Protein AF-A0A2V5QTJ3-F1 (afdb_monomer_lite)

Structure (mmCIF, N/CA/C/O backbone):
data_AF-A0A2V5QTJ3-F1
#
_entry.id   AF-A0A2V5QTJ3-F1
#
loop_
_atom_site.group_PDB
_atom_site.id
_atom_site.type_symbol
_atom_site.label_atom_id
_atom_site.label_alt_id
_atom_site.label_comp_id
_atom_site.label_asym_id
_atom_site.label_entity_id
_atom_site.label_seq_id
_atom_site.pdbx_PDB_ins_code
_atom_site.Cartn_x
_atom_site.Cartn_y
_atom_site.Cartn_z
_atom_site.occupancy
_atom_site.B_iso_or_equiv
_atom_site.auth_seq_id
_atom_site.auth_comp_id
_atom_site.auth_asym_id
_atom_site.auth_atom_id
_atom_site.pdbx_PDB_model_num
ATOM 1 N N . MET A 1 1 ? 23.777 20.419 -2.053 1.00 30.31 1 MET A N 1
ATOM 2 C CA . MET A 1 1 ? 23.609 19.393 -1.004 1.00 30.31 1 MET A CA 1
ATOM 3 C C . MET A 1 1 ? 22.863 20.016 0.156 1.00 30.31 1 MET A C 1
ATOM 5 O O . MET A 1 1 ? 23.423 20.874 0.823 1.00 30.31 1 MET A O 1
ATOM 9 N N . VAL A 1 2 ? 21.615 19.614 0.374 1.00 24.31 2 VAL A N 1
ATOM 10 C CA . VAL A 1 2 ? 20.942 19.786 1.663 1.00 24.31 2 VAL A CA 1
ATOM 11 C C . VAL A 1 2 ? 20.822 18.376 2.217 1.00 24.31 2 VAL A C 1
ATOM 13 O O . VAL A 1 2 ? 20.117 17.547 1.653 1.00 24.31 2 VAL A O 1
ATOM 16 N N . GLN A 1 3 ? 21.610 18.070 3.246 1.00 25.02 3 GLN A N 1
ATOM 17 C CA . GLN A 1 3 ? 21.378 16.879 4.054 1.00 25.02 3 GLN A CA 1
ATOM 18 C C . GLN A 1 3 ? 19.999 17.031 4.693 1.00 25.02 3 GLN A C 1
ATOM 20 O O . GLN A 1 3 ? 19.715 18.075 5.282 1.00 25.02 3 GLN A O 1
ATOM 25 N N . SER A 1 4 ? 19.168 15.995 4.574 1.00 34.44 4 SER A N 1
ATOM 26 C CA . SER A 1 4 ? 17.961 15.811 5.380 1.00 34.44 4 SER A CA 1
ATOM 27 C C . SER A 1 4 ? 18.375 15.722 6.851 1.00 34.44 4 SER A C 1
ATOM 29 O O . SER A 1 4 ? 18.632 14.657 7.408 1.00 34.44 4 SER A O 1
ATOM 31 N N . ALA A 1 5 ? 18.563 16.884 7.464 1.00 36.06 5 ALA A N 1
ATOM 32 C CA . ALA A 1 5 ? 18.661 17.023 8.896 1.00 36.06 5 ALA A CA 1
ATOM 33 C C . ALA A 1 5 ? 17.223 17.108 9.395 1.00 36.06 5 ALA A C 1
ATOM 35 O O . ALA A 1 5 ? 16.499 18.012 8.982 1.00 36.06 5 ALA A O 1
ATOM 36 N N . ASN A 1 6 ? 16.832 16.159 10.252 1.00 42.59 6 ASN A N 1
ATOM 37 C CA . ASN A 1 6 ? 15.586 16.162 11.020 1.00 42.59 6 ASN A CA 1
ATOM 38 C C . ASN A 1 6 ? 15.056 17.585 11.213 1.00 42.59 6 ASN A C 1
ATOM 40 O O . ASN A 1 6 ? 15.678 18.384 11.921 1.00 42.59 6 ASN A O 1
ATOM 44 N N . SER A 1 7 ? 13.944 17.908 10.560 1.00 43.22 7 SER A N 1
ATOM 45 C CA . SER A 1 7 ? 13.359 19.240 10.602 1.00 43.22 7 SER A CA 1
ATOM 46 C C . SER A 1 7 ? 12.804 19.518 11.993 1.00 43.22 7 SER A C 1
ATOM 48 O O . SER A 1 7 ? 11.683 19.153 12.328 1.00 43.22 7 SER A O 1
ATOM 50 N N . LYS A 1 8 ? 13.642 20.131 12.830 1.00 45.31 8 LYS A N 1
ATOM 51 C CA . LYS A 1 8 ? 13.287 20.609 14.166 1.00 45.31 8 LYS A CA 1
ATOM 52 C C . LYS A 1 8 ? 12.597 21.957 14.014 1.00 45.31 8 LYS A C 1
ATOM 54 O O . LYS A 1 8 ? 13.215 22.904 13.531 1.00 45.31 8 LYS A O 1
ATOM 59 N N . VAL A 1 9 ? 11.348 22.057 14.454 1.00 45.09 9 VAL A N 1
ATOM 60 C CA . VAL A 1 9 ? 10.667 23.347 14.598 1.00 45.09 9 VAL A CA 1
ATOM 61 C C . VAL A 1 9 ? 10.745 23.748 16.068 1.00 45.09 9 VAL A C 1
ATOM 63 O O . VAL A 1 9 ? 10.343 22.988 16.946 1.00 45.09 9 VAL A O 1
ATOM 66 N N . VAL A 1 10 ? 11.300 24.928 16.347 1.00 48.28 10 VAL A N 1
ATOM 67 C CA . VAL A 1 10 ? 11.354 25.501 17.701 1.00 48.28 10 VAL A CA 1
ATOM 68 C C . VAL A 1 10 ? 10.225 26.520 17.828 1.00 48.28 10 VAL A C 1
ATOM 70 O O . VAL A 1 10 ? 10.206 27.509 17.095 1.00 48.28 10 VAL A O 1
ATOM 73 N N . LEU A 1 11 ? 9.285 26.287 18.743 1.00 46.19 11 LEU A N 1
ATOM 74 C CA . LEU A 1 11 ? 8.187 27.215 19.023 1.00 46.19 11 LEU A CA 1
ATOM 75 C C . LEU A 1 11 ? 8.640 28.378 19.932 1.00 46.19 11 LEU A C 1
ATOM 77 O O . LEU A 1 11 ? 9.614 28.232 20.685 1.00 46.19 11 LEU A O 1
ATOM 81 N N . PRO A 1 12 ? 7.917 29.519 19.939 1.00 35.97 12 PRO A N 1
ATOM 82 C CA . PRO A 1 12 ? 8.102 30.558 20.950 1.00 35.97 12 PRO A CA 1
ATOM 83 C C . PRO A 1 12 ? 7.956 29.956 22.357 1.00 35.97 12 PRO A C 1
ATOM 85 O O . PRO A 1 12 ? 6.921 29.382 22.683 1.00 35.97 12 PRO A O 1
ATOM 88 N N . GLY A 1 13 ? 9.012 30.045 23.171 1.00 63.16 13 GLY A N 1
ATOM 89 C CA . GLY A 1 13 ? 9.096 29.391 24.486 1.00 63.16 13 GLY A CA 1
ATOM 90 C C . GLY A 1 13 ? 10.111 28.245 24.577 1.00 63.16 13 GLY A C 1
ATOM 91 O O . GLY A 1 13 ? 10.300 27.700 25.657 1.00 63.16 13 GLY A O 1
ATOM 92 N N . GLY A 1 14 ? 10.798 27.898 23.482 1.00 58.22 14 GLY A N 1
ATOM 93 C CA . GLY A 1 14 ? 11.897 26.920 23.494 1.00 58.22 14 GLY A CA 1
ATOM 94 C C . GLY A 1 14 ? 11.456 25.457 23.383 1.00 58.22 14 GLY A C 1
ATOM 95 O O . GLY A 1 14 ? 12.296 24.561 23.441 1.00 58.22 14 GLY A O 1
ATOM 96 N N . ASN A 1 15 ? 10.160 25.209 23.180 1.00 46.62 15 ASN A N 1
ATOM 97 C CA . ASN A 1 15 ? 9.632 23.867 22.958 1.00 46.62 15 ASN A CA 1
ATOM 98 C C . ASN A 1 15 ? 10.028 23.364 21.564 1.00 46.62 15 ASN A C 1
ATOM 100 O O . ASN A 1 15 ? 9.801 24.037 20.555 1.00 46.62 15 ASN A O 1
ATOM 104 N N . LEU A 1 16 ? 10.619 22.171 21.525 1.00 43.69 16 LEU A N 1
ATOM 105 C CA . LEU A 1 16 ? 10.996 21.470 20.303 1.00 43.69 16 LEU A CA 1
ATOM 106 C C . LEU A 1 16 ? 9.823 20.611 19.838 1.00 43.69 16 LEU A C 1
ATOM 108 O O . LEU A 1 16 ? 9.431 19.677 20.534 1.00 43.69 16 LEU A O 1
ATOM 112 N N . VAL A 1 17 ? 9.295 20.908 18.654 1.00 45.62 17 VAL A N 1
ATOM 113 C CA . VAL A 1 17 ? 8.352 20.028 17.966 1.00 45.62 17 VAL A CA 1
ATOM 114 C C . VAL A 1 17 ? 9.147 19.158 17.003 1.00 45.62 17 VAL A C 1
ATOM 116 O O . VAL A 1 17 ? 9.861 19.652 16.125 1.00 45.62 17 VAL A O 1
ATOM 119 N N . TYR A 1 18 ? 9.027 17.850 17.201 1.00 44.16 18 TYR A N 1
ATOM 120 C CA . TYR A 1 18 ? 9.527 16.840 16.283 1.00 44.16 18 TYR A CA 1
ATOM 121 C C . TYR A 1 18 ? 8.376 16.428 15.371 1.00 44.16 18 TYR A C 1
ATOM 123 O O . TYR A 1 18 ? 7.325 16.008 15.844 1.00 44.16 18 TYR A O 1
ATOM 131 N N . GLY A 1 19 ? 8.576 16.556 14.067 1.00 44.28 19 GLY A N 1
ATOM 132 C CA . GLY A 1 19 ? 7.635 16.097 13.057 1.00 44.28 19 GLY A CA 1
ATOM 133 C C . GLY A 1 19 ? 8.362 15.884 11.737 1.00 44.28 19 GLY A C 1
ATOM 134 O O . GLY A 1 19 ? 9.419 16.472 11.492 1.00 44.28 19 GLY A O 1
ATOM 135 N N . SER A 1 20 ? 7.813 15.034 10.877 1.00 43.28 20 SER A N 1
ATOM 136 C CA . SER A 1 20 ? 8.196 15.031 9.470 1.00 43.28 20 SER A CA 1
ATOM 137 C C . SER A 1 20 ? 7.713 16.341 8.851 1.00 43.28 20 SER A C 1
ATOM 139 O O . SER A 1 20 ? 6.520 16.640 8.917 1.00 43.28 20 SER A O 1
ATOM 141 N N . LEU A 1 21 ? 8.610 17.119 8.235 1.00 36.00 21 LEU A N 1
ATOM 142 C CA . LEU A 1 21 ? 8.183 18.077 7.217 1.00 36.00 21 LEU A CA 1
ATOM 143 C C . LEU A 1 21 ? 7.508 17.251 6.122 1.00 36.00 21 LEU A C 1
ATOM 145 O O . LEU A 1 21 ? 8.189 16.609 5.326 1.00 36.00 21 LEU A O 1
ATOM 149 N N . ALA A 1 22 ? 6.176 17.227 6.110 1.00 42.44 22 ALA A N 1
ATOM 150 C CA . ALA A 1 22 ? 5.458 16.843 4.913 1.00 42.44 22 ALA A CA 1
ATOM 151 C C . ALA A 1 22 ? 5.841 17.889 3.867 1.00 42.44 22 ALA A C 1
ATOM 153 O O . ALA A 1 22 ? 5.525 19.075 4.005 1.00 42.44 22 ALA A O 1
ATOM 154 N N . GLN A 1 23 ? 6.617 17.479 2.869 1.00 42.31 23 GLN A N 1
ATOM 155 C CA . GLN A 1 23 ? 6.786 18.292 1.681 1.00 42.31 23 GLN A CA 1
ATOM 156 C C . GLN A 1 23 ? 5.368 18.472 1.134 1.00 42.31 23 GLN A C 1
ATOM 158 O O . GLN A 1 23 ? 4.698 17.485 0.855 1.00 42.31 23 GLN A O 1
ATOM 163 N N . ASN A 1 24 ? 4.867 19.708 1.113 1.00 47.06 24 ASN A N 1
ATOM 164 C CA . ASN A 1 24 ? 3.617 20.029 0.437 1.00 47.06 24 ASN A CA 1
ATOM 165 C C . ASN A 1 24 ? 4.002 20.416 -0.994 1.00 47.06 24 ASN A C 1
ATOM 167 O O . ASN A 1 24 ? 4.398 21.572 -1.213 1.00 47.06 24 ASN A O 1
ATOM 171 N N . PRO A 1 25 ? 4.045 19.457 -1.936 1.00 54.06 25 PRO A N 1
ATOM 172 C CA . PRO A 1 25 ? 4.482 19.746 -3.286 1.00 54.06 25 PRO A CA 1
ATOM 173 C C . PRO A 1 25 ? 3.548 20.780 -3.926 1.00 54.06 25 PRO A C 1
ATOM 175 O O . PRO A 1 25 ? 2.324 20.744 -3.776 1.00 54.06 25 PRO A O 1
ATOM 178 N N . ARG A 1 26 ? 4.162 21.762 -4.594 1.00 50.06 26 ARG A N 1
ATOM 179 C CA . ARG A 1 26 ? 3.496 22.898 -5.246 1.00 50.06 26 ARG A CA 1
ATOM 180 C C . ARG A 1 26 ? 3.619 22.744 -6.759 1.00 50.06 26 ARG A C 1
ATOM 182 O O . ARG A 1 26 ? 4.711 22.461 -7.239 1.00 50.06 26 ARG A O 1
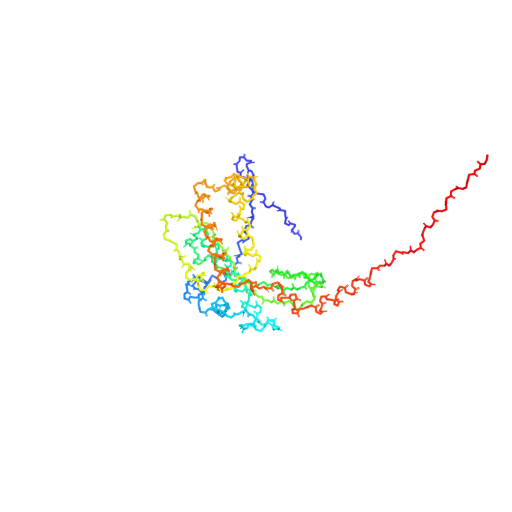ATOM 189 N N . GLY A 1 27 ? 2.545 23.035 -7.494 1.00 54.91 27 GLY A N 1
ATOM 190 C CA . GLY A 1 27 ? 2.541 23.028 -8.966 1.00 54.91 27 GLY A CA 1
ATOM 191 C C . GLY A 1 27 ? 1.904 21.798 -9.615 1.00 54.91 27 GLY A C 1
ATOM 192 O O . GLY A 1 27 ? 2.019 21.639 -10.823 1.00 54.91 27 GLY A O 1
ATOM 193 N N . GLU A 1 28 ? 1.235 20.953 -8.837 1.00 57.56 28 GLU A N 1
ATOM 194 C CA . GLU A 1 28 ? 0.513 19.784 -9.339 1.00 57.56 28 GLU A CA 1
ATOM 195 C C . GLU A 1 28 ? -0.904 20.158 -9.788 1.00 57.56 28 GLU A C 1
ATOM 197 O O . GLU A 1 28 ? -1.522 21.077 -9.239 1.00 57.56 28 GLU A O 1
ATOM 202 N N . GLU A 1 29 ? -1.439 19.426 -10.765 1.00 53.84 29 GLU A N 1
ATOM 203 C CA . GLU A 1 29 ? -2.851 19.526 -11.120 1.00 53.84 29 GLU A CA 1
ATOM 204 C C . GLU A 1 29 ? -3.683 18.913 -9.986 1.00 53.84 29 GLU A C 1
ATOM 206 O O . GLU A 1 29 ? -3.613 17.716 -9.708 1.00 53.84 29 GLU A O 1
ATOM 211 N N . SER A 1 30 ? -4.451 19.755 -9.289 1.00 49.94 30 SER A N 1
ATOM 212 C CA . SER A 1 30 ? -5.505 19.282 -8.393 1.00 49.94 30 SER A CA 1
ATOM 213 C C . SER A 1 30 ? -6.508 18.526 -9.254 1.00 49.94 30 SER A C 1
ATOM 215 O O . SER A 1 30 ? -7.184 19.148 -10.073 1.00 49.94 30 SER A O 1
ATOM 217 N N . SER A 1 31 ? -6.588 17.201 -9.098 1.00 53.34 31 SER A N 1
ATOM 218 C CA . SER A 1 31 ? -7.669 16.419 -9.705 1.00 53.34 31 SER A CA 1
ATOM 219 C C . SER A 1 31 ? -8.562 15.815 -8.617 1.00 53.34 31 SER A C 1
ATOM 221 O O . SER A 1 31 ? -8.479 14.620 -8.321 1.00 53.34 31 SER A O 1
ATOM 223 N N . PRO A 1 32 ? -9.379 16.661 -7.952 1.00 51.16 32 PRO A N 1
ATOM 224 C CA . PRO A 1 32 ? -10.158 16.289 -6.773 1.00 51.16 32 PRO A CA 1
ATOM 225 C C . PRO A 1 32 ? -11.202 15.210 -7.071 1.00 51.16 32 PRO A C 1
ATOM 227 O O . PRO A 1 32 ? -11.517 14.409 -6.194 1.00 51.16 32 PRO A O 1
ATOM 230 N N . GLU A 1 33 ? -11.735 15.189 -8.294 1.00 51.75 33 GLU A N 1
ATOM 231 C CA . GLU A 1 33 ? -12.841 14.312 -8.688 1.00 51.75 33 GLU A CA 1
ATOM 232 C C . GLU A 1 33 ? -12.366 13.011 -9.339 1.00 51.75 33 GLU A C 1
ATOM 234 O O . GLU A 1 33 ? -13.064 12.005 -9.236 1.00 51.75 33 GLU A O 1
ATOM 239 N N . ASP A 1 34 ? -11.166 12.991 -9.927 1.00 62.50 34 ASP A N 1
ATOM 240 C CA . ASP A 1 34 ? -10.718 11.861 -10.742 1.00 62.50 34 ASP A CA 1
ATOM 241 C C . ASP A 1 34 ? -10.286 10.647 -9.922 1.00 62.50 34 ASP A C 1
ATOM 243 O O . ASP A 1 34 ? -10.281 9.548 -10.461 1.00 62.50 34 ASP A O 1
ATOM 247 N N . TYR A 1 35 ? -9.917 10.789 -8.645 1.00 65.94 35 TYR A N 1
ATOM 248 C CA . TYR A 1 35 ? -9.228 9.697 -7.941 1.00 65.94 35 TYR A CA 1
ATOM 249 C C . TYR A 1 35 ? -9.902 9.163 -6.683 1.00 65.94 35 TYR A C 1
ATOM 251 O O . TYR A 1 35 ? -9.453 8.120 -6.223 1.00 65.94 35 TYR A O 1
ATOM 259 N N . TRP A 1 36 ? -10.934 9.801 -6.110 1.00 78.75 36 TRP A N 1
ATOM 260 C CA . TRP A 1 36 ? -11.394 9.392 -4.765 1.00 78.75 36 TRP A CA 1
ATOM 261 C C . TRP A 1 36 ? -12.894 9.272 -4.517 1.00 78.75 36 TRP A C 1
ATOM 263 O O . TRP A 1 36 ? -13.312 8.891 -3.423 1.00 78.75 36 TRP A O 1
ATOM 273 N N . THR A 1 37 ? -13.733 9.526 -5.519 1.00 83.81 37 THR A N 1
ATOM 274 C CA . THR A 1 37 ? -15.108 9.015 -5.458 1.00 83.81 37 THR A CA 1
ATOM 275 C C . THR A 1 37 ? -15.113 7.537 -5.844 1.00 83.81 37 THR A C 1
ATOM 277 O O . THR A 1 37 ? -14.243 7.081 -6.587 1.00 83.81 37 THR A O 1
ATOM 280 N N . VAL A 1 38 ? -16.095 6.770 -5.359 1.00 85.94 38 VAL A N 1
ATOM 281 C CA . VAL A 1 38 ? -16.228 5.345 -5.717 1.00 85.94 38 VAL A CA 1
ATOM 282 C C . VAL A 1 38 ? -16.269 5.167 -7.238 1.00 85.94 38 VAL A C 1
ATOM 284 O O . VAL A 1 38 ? -15.563 4.316 -7.776 1.00 85.94 38 VAL A O 1
ATOM 287 N N . ASP A 1 39 ? -17.052 5.993 -7.932 1.00 87.12 39 ASP A N 1
ATOM 288 C CA . ASP A 1 39 ? -17.203 5.913 -9.386 1.00 87.12 39 ASP A CA 1
ATOM 289 C C . ASP A 1 39 ? -15.928 6.327 -10.125 1.00 87.12 39 ASP A C 1
ATOM 291 O O . ASP A 1 39 ? -15.553 5.680 -11.102 1.00 87.12 39 ASP A O 1
ATOM 295 N N . ALA A 1 40 ? -15.215 7.342 -9.632 1.00 87.06 40 ALA A N 1
ATOM 296 C CA . ALA A 1 40 ? -13.955 7.757 -10.234 1.00 87.06 40 ALA A CA 1
ATOM 297 C C . ALA A 1 40 ? -12.869 6.688 -10.076 1.00 87.06 40 ALA A C 1
ATOM 299 O O . ALA A 1 40 ? -12.238 6.314 -11.062 1.00 87.06 40 ALA A O 1
ATOM 300 N N . ILE A 1 41 ? -12.724 6.103 -8.878 1.00 89.50 41 ILE A N 1
ATOM 301 C CA . ILE A 1 41 ? -11.798 4.985 -8.638 1.00 89.50 41 ILE A CA 1
ATOM 302 C C . ILE A 1 41 ? -12.113 3.827 -9.587 1.00 89.50 41 ILE A C 1
ATOM 304 O O . ILE A 1 41 ? -11.214 3.309 -10.245 1.00 89.50 41 ILE A O 1
ATOM 308 N N . ARG A 1 42 ? -13.393 3.459 -9.713 1.00 92.50 42 ARG A N 1
ATOM 309 C CA . ARG A 1 42 ? -13.858 2.403 -10.626 1.00 92.50 42 ARG A CA 1
ATOM 310 C C . ARG A 1 42 ? -13.577 2.692 -12.100 1.00 92.50 42 ARG A C 1
ATOM 312 O O . ARG A 1 42 ? -13.449 1.752 -12.882 1.00 92.50 42 ARG A O 1
ATOM 319 N N . GLY A 1 43 ? -13.482 3.965 -12.476 1.00 90.62 43 GLY A N 1
ATOM 320 C CA . GLY A 1 43 ? -13.165 4.404 -13.832 1.00 90.62 43 GLY A CA 1
ATOM 321 C C . GLY A 1 43 ? -11.705 4.189 -14.244 1.00 90.62 43 GLY A C 1
ATOM 322 O O . GLY A 1 43 ? -11.412 4.194 -15.440 1.00 90.62 43 GLY A O 1
ATOM 323 N N . HIS A 1 44 ? -10.787 3.972 -13.296 1.00 90.69 44 HIS A N 1
ATOM 324 C CA . HIS A 1 44 ? -9.364 3.796 -13.597 1.00 90.69 44 HIS A CA 1
ATOM 325 C C . HIS A 1 44 ? -8.990 2.370 -13.992 1.00 90.69 44 HIS A C 1
ATOM 327 O O . HIS A 1 44 ? -9.506 1.384 -13.466 1.00 90.69 44 HIS A O 1
ATOM 333 N N . SER A 1 45 ? -7.982 2.246 -14.861 1.00 91.62 45 SER A N 1
ATOM 334 C CA . SER A 1 45 ? -7.452 0.953 -15.310 1.00 91.62 45 SER A CA 1
ATOM 335 C C . SER A 1 45 ? -6.908 0.094 -14.171 1.00 91.62 45 SER A C 1
ATOM 337 O O . SER A 1 45 ? -7.076 -1.123 -14.215 1.00 91.62 45 SER A O 1
ATOM 339 N N . PHE A 1 46 ? -6.319 0.692 -13.131 1.00 93.62 46 PHE A N 1
ATOM 340 C CA . PHE A 1 46 ? -5.816 -0.054 -11.974 1.00 93.62 46 PHE A CA 1
ATOM 341 C C . PHE A 1 46 ? -6.941 -0.701 -11.150 1.00 93.62 46 PHE A C 1
ATOM 343 O O . PHE A 1 46 ? -6.695 -1.693 -10.469 1.00 93.62 46 PHE A O 1
ATOM 350 N N . TYR A 1 47 ? -8.187 -0.210 -11.212 1.00 95.06 47 TYR A N 1
ATOM 351 C CA . TYR A 1 47 ? -9.278 -0.783 -10.416 1.00 95.06 47 TYR A CA 1
ATOM 352 C C . TYR A 1 47 ? -9.600 -2.220 -10.829 1.00 95.06 47 TYR A C 1
ATOM 354 O O . TYR A 1 47 ? -9.972 -3.032 -9.983 1.00 95.06 47 TYR A O 1
ATOM 362 N N . ARG A 1 48 ? -9.374 -2.594 -12.096 1.00 95.25 48 ARG A N 1
ATOM 363 C CA . ARG A 1 48 ? -9.495 -3.998 -12.529 1.00 95.25 48 ARG A CA 1
ATOM 364 C C . ARG A 1 48 ? -8.491 -4.911 -11.822 1.00 95.25 48 ARG A C 1
ATOM 366 O O . ARG A 1 48 ? -8.775 -6.086 -11.644 1.00 95.25 48 ARG A O 1
ATOM 373 N N . VAL A 1 49 ? -7.327 -4.378 -11.438 1.00 95.69 49 VAL A N 1
ATOM 374 C CA . VAL A 1 49 ? -6.311 -5.113 -10.675 1.00 95.69 49 VAL A CA 1
ATOM 375 C C . VAL A 1 49 ? -6.826 -5.366 -9.269 1.00 95.69 49 VAL A C 1
ATOM 377 O O . VAL A 1 49 ? -6.676 -6.469 -8.776 1.00 95.69 49 VAL A O 1
ATOM 380 N N . LEU A 1 50 ? -7.475 -4.376 -8.652 1.00 95.38 50 LEU A N 1
ATOM 381 C CA . LEU A 1 50 ? -8.013 -4.492 -7.297 1.00 95.38 50 LEU A CA 1
ATOM 382 C C . LEU A 1 50 ? -9.261 -5.375 -7.224 1.00 95.38 50 LEU A C 1
ATOM 384 O O . LEU A 1 50 ? -9.373 -6.175 -6.307 1.00 95.38 50 LEU A O 1
ATOM 388 N N . SER A 1 51 ? -10.182 -5.231 -8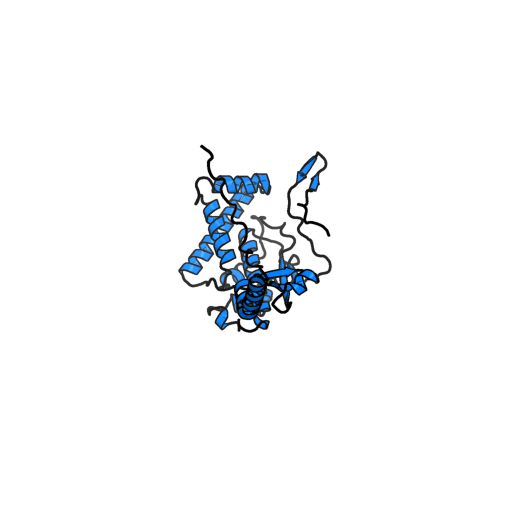.177 1.00 96.25 51 SER A N 1
ATOM 389 C CA . SER A 1 51 ? -11.511 -5.865 -8.153 1.00 96.25 51 SER A CA 1
ATOM 390 C C . SER A 1 51 ? -11.580 -7.247 -8.804 1.00 96.25 51 SER A C 1
ATOM 392 O O . SER A 1 51 ? -12.590 -7.945 -8.686 1.00 96.25 51 SER A O 1
ATOM 394 N N . SER A 1 52 ? -10.529 -7.669 -9.510 1.00 96.06 52 SER A N 1
ATOM 395 C CA . SER A 1 52 ? -10.445 -9.031 -10.036 1.00 96.06 52 SER A CA 1
ATOM 396 C C . SER A 1 52 ? -10.386 -10.036 -8.889 1.00 96.06 52 SER A C 1
ATOM 398 O O . SER A 1 52 ? -9.814 -9.770 -7.848 1.00 96.06 52 SER A O 1
ATOM 400 N N . ARG A 1 53 ? -10.955 -11.228 -9.079 1.00 95.31 53 ARG A N 1
ATOM 401 C CA . ARG A 1 53 ? -10.728 -12.367 -8.167 1.00 95.31 53 ARG A CA 1
ATOM 402 C C . ARG A 1 53 ? -9.589 -13.274 -8.626 1.00 95.31 53 ARG A C 1
ATOM 404 O O . ARG A 1 53 ? -9.239 -14.232 -7.941 1.00 95.31 53 ARG A O 1
ATOM 411 N N . SER A 1 54 ? -9.058 -13.026 -9.821 1.00 95.62 54 SER A N 1
ATOM 412 C CA . SER A 1 54 ? -7.926 -13.778 -10.361 1.00 95.62 54 SER A CA 1
ATOM 413 C C . SER A 1 54 ? -6.622 -13.145 -9.890 1.00 95.62 54 SER A C 1
ATOM 415 O O . SER A 1 54 ? -6.575 -11.922 -9.850 1.00 95.62 54 SER A O 1
ATOM 417 N N . PRO A 1 55 ? -5.561 -13.930 -9.621 1.00 96.69 55 PRO A N 1
ATOM 418 C CA . PRO A 1 55 ? -4.244 -13.396 -9.269 1.00 96.69 55 PRO A CA 1
ATOM 419 C C . PRO A 1 55 ? -3.816 -12.215 -10.149 1.00 96.69 55 PRO A C 1
ATOM 421 O O . PRO A 1 55 ? -4.097 -12.212 -11.353 1.00 96.69 55 PRO A O 1
ATOM 424 N N . VAL A 1 56 ? -3.083 -11.250 -9.591 1.00 96.94 56 VAL A N 1
ATOM 425 C CA . VAL A 1 56 ? -2.629 -10.044 -10.313 1.00 96.94 56 VAL A CA 1
ATOM 426 C C . VAL A 1 56 ? -1.900 -10.405 -11.611 1.00 96.94 56 VAL A C 1
ATOM 428 O O . VAL A 1 56 ? -2.145 -9.787 -12.646 1.00 96.94 56 VAL A O 1
ATOM 431 N N . ALA A 1 57 ? -1.092 -11.470 -11.600 1.00 95.19 57 ALA A N 1
ATOM 432 C CA . ALA A 1 57 ? -0.366 -11.975 -12.771 1.00 95.19 57 ALA A CA 1
ATOM 433 C C . ALA A 1 57 ? -1.263 -12.475 -13.924 1.00 95.19 57 ALA A C 1
ATOM 435 O O . ALA A 1 57 ? -0.804 -12.583 -15.057 1.00 95.19 57 ALA A O 1
ATOM 436 N N . ASN A 1 58 ? -2.538 -12.773 -13.659 1.00 94.38 58 ASN A N 1
ATOM 437 C CA . ASN A 1 58 ? -3.519 -13.110 -14.695 1.00 94.38 58 ASN A CA 1
ATOM 438 C C . ASN A 1 58 ? -4.209 -11.860 -15.262 1.00 94.38 58 ASN A C 1
ATOM 440 O O . ASN A 1 58 ? -4.811 -11.922 -16.332 1.00 94.38 58 ASN A O 1
ATOM 444 N N . THR A 1 59 ? -4.150 -10.743 -14.535 1.00 94.06 59 THR A N 1
ATOM 445 C CA . THR A 1 59 ? -4.770 -9.466 -14.912 1.00 94.06 59 THR A CA 1
ATOM 446 C C . THR A 1 59 ? -3.776 -8.552 -15.634 1.00 94.06 59 THR A C 1
ATOM 448 O O . THR A 1 59 ? -4.150 -7.827 -16.556 1.00 94.06 59 THR A O 1
ATOM 451 N N . LEU A 1 60 ? -2.503 -8.604 -15.239 1.00 94.69 60 LEU A N 1
ATOM 452 C CA . LEU A 1 60 ? -1.407 -7.816 -15.792 1.00 94.69 60 LEU A CA 1
ATOM 453 C C . LEU A 1 60 ? -0.314 -8.722 -16.366 1.00 94.69 60 LEU A C 1
ATOM 455 O O . LEU A 1 60 ? 0.063 -9.718 -15.755 1.00 94.69 60 LEU A O 1
ATOM 459 N N . ASN A 1 61 ? 0.269 -8.325 -17.501 1.00 94.44 61 ASN A N 1
ATOM 460 C CA . ASN A 1 61 ? 1.502 -8.937 -17.991 1.00 94.44 61 ASN A CA 1
ATOM 461 C C . ASN A 1 61 ? 2.701 -8.405 -17.188 1.00 94.44 61 ASN A C 1
ATOM 463 O O . ASN A 1 61 ? 3.299 -7.401 -17.568 1.00 94.44 61 ASN A O 1
ATOM 467 N N . LEU A 1 62 ? 3.039 -9.076 -16.084 1.00 93.06 62 LEU A N 1
ATOM 468 C CA . LEU A 1 62 ? 4.121 -8.672 -15.172 1.00 93.06 62 LEU A CA 1
ATOM 469 C C . LEU A 1 62 ? 5.535 -8.824 -15.762 1.00 93.06 62 LEU A C 1
ATOM 471 O O . LEU A 1 62 ? 6.503 -8.440 -15.113 1.00 93.06 62 LEU A O 1
ATOM 475 N N . ASP A 1 63 ? 5.660 -9.365 -16.978 1.00 92.31 63 ASP A N 1
ATOM 476 C CA . ASP A 1 63 ? 6.913 -9.395 -17.742 1.00 92.31 63 ASP A CA 1
ATOM 477 C C . ASP A 1 63 ? 7.038 -8.190 -18.707 1.00 92.31 63 ASP A C 1
ATOM 479 O O . ASP A 1 63 ? 8.035 -8.056 -19.416 1.00 92.31 63 ASP A O 1
ATOM 483 N N . ASP A 1 64 ? 6.043 -7.292 -18.731 1.00 92.81 64 ASP A N 1
ATOM 484 C CA . ASP A 1 64 ? 6.053 -6.028 -19.475 1.00 92.81 64 ASP A CA 1
ATOM 485 C C . ASP A 1 64 ? 6.031 -4.838 -18.506 1.00 92.81 64 ASP A C 1
ATOM 487 O O . ASP A 1 64 ? 5.123 -4.693 -17.683 1.00 92.81 64 ASP A O 1
ATOM 491 N N . ALA A 1 65 ? 6.997 -3.934 -18.659 1.00 91.88 65 ALA A N 1
ATOM 492 C CA . ALA A 1 65 ? 7.112 -2.704 -17.886 1.00 91.88 65 ALA A CA 1
ATOM 493 C C . ALA A 1 65 ? 5.857 -1.810 -17.958 1.00 91.88 65 ALA A C 1
ATOM 495 O O . ALA A 1 65 ? 5.568 -1.080 -17.015 1.00 91.88 65 ALA A O 1
ATOM 496 N N . LYS A 1 66 ? 5.041 -1.904 -19.019 1.00 92.62 66 LYS A N 1
ATOM 497 C CA . LYS A 1 66 ? 3.761 -1.175 -19.110 1.00 92.62 66 LYS A CA 1
ATOM 498 C C . LYS A 1 66 ? 2.779 -1.530 -17.990 1.00 92.62 66 LYS A C 1
ATOM 500 O O . LYS A 1 66 ? 1.920 -0.716 -17.662 1.00 92.62 66 LYS A O 1
ATOM 505 N N . SER A 1 67 ? 2.890 -2.726 -17.407 1.00 94.88 67 SER A N 1
ATOM 506 C CA . SER A 1 67 ? 2.039 -3.153 -16.289 1.00 94.88 67 SER A CA 1
ATOM 507 C C . SER A 1 67 ? 2.346 -2.424 -14.977 1.00 94.88 67 SER A C 1
ATOM 509 O O . SER A 1 67 ? 1.478 -2.338 -14.107 1.00 94.88 67 SER A O 1
ATOM 511 N N . LEU A 1 68 ? 3.550 -1.859 -14.844 1.00 96.38 68 LEU A N 1
ATOM 512 C CA . LEU A 1 68 ? 4.027 -1.241 -13.608 1.00 96.38 68 LEU A CA 1
ATOM 513 C C . LEU A 1 68 ? 3.195 -0.028 -13.191 1.00 96.38 68 LEU A C 1
ATOM 515 O O . LEU A 1 68 ? 3.036 0.201 -11.996 1.00 96.38 68 LEU A O 1
ATOM 519 N N . GLN A 1 69 ? 2.624 0.716 -14.144 1.00 95.81 69 GLN A N 1
ATOM 520 C CA . GLN A 1 69 ? 1.787 1.875 -13.831 1.00 95.81 69 GLN A CA 1
ATOM 521 C C . GLN A 1 69 ? 0.487 1.472 -13.121 1.00 95.81 69 GLN A C 1
ATOM 523 O O . GLN A 1 69 ? 0.145 2.066 -12.098 1.00 95.81 69 GLN A O 1
ATOM 528 N N . ASP A 1 70 ? -0.219 0.462 -13.639 1.00 96.38 70 ASP A N 1
ATOM 529 C CA . ASP A 1 70 ? -1.446 -0.046 -13.013 1.00 96.38 70 ASP A CA 1
ATOM 530 C C . ASP A 1 70 ? -1.129 -0.703 -11.662 1.00 96.38 70 ASP A C 1
ATOM 532 O O . ASP A 1 70 ? -1.873 -0.523 -10.700 1.00 96.38 70 ASP A O 1
ATOM 536 N N . LEU A 1 71 ? -0.004 -1.420 -11.564 1.00 97.25 71 LEU A N 1
ATOM 537 C CA . LEU A 1 71 ? 0.427 -2.061 -10.322 1.00 97.25 71 LEU A CA 1
ATOM 538 C C . LEU A 1 71 ? 0.793 -1.037 -9.233 1.00 97.25 71 LEU A C 1
ATOM 540 O O . LEU A 1 71 ? 0.396 -1.206 -8.080 1.00 97.25 71 LEU A O 1
ATOM 544 N N . ALA A 1 72 ? 1.505 0.036 -9.592 1.00 95.81 72 ALA A N 1
ATOM 545 C CA . ALA A 1 72 ? 1.862 1.119 -8.675 1.00 95.81 72 ALA A CA 1
ATOM 546 C C . ALA A 1 72 ? 0.617 1.840 -8.138 1.00 95.81 72 ALA A C 1
ATOM 548 O O . ALA A 1 72 ? 0.481 2.017 -6.929 1.00 95.81 72 ALA A O 1
ATOM 549 N N . LEU A 1 73 ? -0.326 2.196 -9.017 1.00 94.81 73 LEU A N 1
ATOM 550 C CA . LEU A 1 73 ? -1.558 2.876 -8.607 1.00 94.81 73 LEU A CA 1
ATOM 551 C C . LEU A 1 73 ? -2.482 1.960 -7.795 1.00 94.81 73 LEU A C 1
ATOM 553 O O . LEU A 1 73 ? -3.093 2.423 -6.838 1.00 94.81 73 LEU A O 1
ATOM 557 N N . ALA A 1 74 ? -2.550 0.663 -8.115 1.00 95.44 74 ALA A N 1
ATOM 558 C CA . ALA A 1 74 ? -3.272 -0.318 -7.304 1.00 95.44 74 ALA A CA 1
ATOM 559 C C . ALA A 1 74 ? -2.684 -0.423 -5.882 1.00 95.44 74 ALA A C 1
ATOM 561 O O . ALA A 1 74 ? -3.428 -0.427 -4.894 1.00 95.44 74 ALA A O 1
ATOM 562 N N . GLN A 1 75 ? -1.351 -0.460 -5.771 1.00 95.56 75 GLN A N 1
ATOM 563 C CA . GLN A 1 75 ? -0.650 -0.470 -4.488 1.00 95.56 75 GLN A CA 1
ATOM 564 C C . GLN A 1 75 ? -0.937 0.803 -3.682 1.00 95.56 75 GLN A C 1
ATOM 566 O O . GLN A 1 75 ? -1.288 0.710 -2.503 1.00 95.56 75 GLN A O 1
ATOM 571 N N . ASP A 1 76 ? -0.809 1.977 -4.303 1.00 93.56 76 ASP A N 1
ATOM 572 C CA . ASP A 1 76 ? -1.047 3.254 -3.631 1.00 93.56 76 ASP A CA 1
ATOM 573 C C . ASP A 1 76 ? -2.513 3.384 -3.198 1.00 93.56 76 ASP A C 1
ATOM 575 O O . ASP A 1 76 ? -2.776 3.622 -2.020 1.00 93.56 76 ASP A O 1
ATOM 579 N N . MET A 1 77 ? -3.464 3.112 -4.099 1.00 92.31 77 MET A N 1
ATOM 580 C CA . MET A 1 77 ? -4.903 3.175 -3.821 1.00 92.31 77 MET A CA 1
ATOM 581 C C . MET A 1 77 ? -5.288 2.310 -2.619 1.00 92.31 77 MET A C 1
ATOM 583 O O . MET A 1 77 ? -5.962 2.777 -1.701 1.00 92.31 77 MET A O 1
ATOM 587 N N . THR A 1 78 ? -4.820 1.059 -2.583 1.00 92.56 78 THR A N 1
ATOM 588 C CA . THR A 1 78 ? -5.118 0.142 -1.473 1.00 92.56 78 THR A CA 1
ATOM 589 C C . THR A 1 78 ? -4.579 0.675 -0.146 1.00 92.56 78 THR A C 1
ATOM 591 O O . THR A 1 78 ? -5.266 0.597 0.872 1.00 92.56 78 THR A O 1
ATOM 594 N N . ARG A 1 79 ? -3.378 1.272 -0.146 1.00 91.94 79 ARG A N 1
ATOM 595 C CA . ARG A 1 79 ? -2.796 1.898 1.052 1.00 91.94 79 ARG A CA 1
ATOM 596 C C . ARG A 1 79 ? -3.652 3.055 1.552 1.00 91.94 79 ARG A C 1
ATOM 598 O O . ARG A 1 79 ? -3.938 3.104 2.746 1.00 91.94 79 ARG A O 1
ATOM 605 N N . GLY A 1 80 ? -4.075 3.956 0.669 1.00 90.25 80 GLY A N 1
ATOM 606 C CA . GLY A 1 80 ? -4.889 5.100 1.075 1.00 90.25 80 GLY A CA 1
ATOM 607 C C . GLY A 1 80 ? -6.284 4.719 1.538 1.00 90.25 80 GLY A C 1
ATOM 608 O O . GLY A 1 80 ? -6.747 5.251 2.536 1.00 90.25 80 GLY A O 1
ATOM 609 N N . VAL A 1 81 ? -6.942 3.763 0.879 1.00 89.94 81 VAL A N 1
ATOM 610 C CA . VAL A 1 81 ? -8.279 3.311 1.293 1.00 89.94 81 VAL A CA 1
ATOM 611 C C . VAL A 1 81 ? -8.234 2.655 2.679 1.00 89.94 81 VAL A C 1
ATOM 613 O O . VAL A 1 81 ? -9.111 2.913 3.503 1.00 89.94 81 VAL A O 1
ATOM 616 N N . ILE A 1 82 ? -7.196 1.860 2.974 1.00 91.69 82 ILE A N 1
ATOM 617 C CA . ILE A 1 82 ? -6.967 1.312 4.323 1.00 91.69 82 ILE A CA 1
ATOM 618 C C . ILE A 1 82 ? -6.713 2.444 5.326 1.00 91.69 82 ILE A C 1
ATOM 620 O O . ILE A 1 82 ? -7.303 2.453 6.406 1.00 91.69 82 ILE A O 1
ATOM 624 N N . LEU A 1 83 ? -5.858 3.411 4.980 1.00 90.38 83 LEU A N 1
ATOM 625 C CA . LEU A 1 83 ? -5.544 4.548 5.847 1.00 90.38 83 LEU A CA 1
ATOM 626 C C . LEU A 1 83 ? -6.802 5.367 6.177 1.00 90.38 83 LEU A C 1
ATOM 628 O O . LEU A 1 83 ? -7.068 5.646 7.345 1.00 90.38 83 LEU A O 1
ATOM 632 N N . ASP A 1 84 ? -7.607 5.687 5.169 1.00 88.31 84 ASP A N 1
ATOM 633 C CA . ASP A 1 84 ? -8.844 6.455 5.308 1.00 88.31 84 ASP A CA 1
ATOM 634 C C . ASP A 1 84 ? -9.902 5.695 6.104 1.00 88.31 84 ASP A C 1
ATOM 636 O O . ASP A 1 84 ? -10.630 6.313 6.879 1.00 88.31 84 ASP A O 1
ATOM 640 N N . SER A 1 85 ? -9.955 4.363 5.979 1.00 87.69 85 SER A N 1
ATOM 641 C CA . SER A 1 85 ? -10.811 3.508 6.813 1.00 87.69 85 SER A CA 1
ATOM 642 C C . SER A 1 85 ? -10.420 3.603 8.294 1.00 87.69 85 SER A C 1
ATOM 644 O O . SER A 1 85 ? -11.273 3.821 9.156 1.00 87.69 85 SER A O 1
ATOM 646 N N . ILE A 1 86 ? -9.118 3.523 8.596 1.00 90.88 86 ILE A N 1
ATOM 647 C CA . ILE A 1 86 ? -8.597 3.549 9.971 1.00 90.88 86 ILE A CA 1
ATOM 648 C C . ILE A 1 86 ? -8.772 4.925 10.615 1.00 90.88 86 ILE A C 1
ATOM 650 O O . ILE A 1 86 ? -9.213 5.016 11.760 1.00 90.88 86 ILE A O 1
ATOM 654 N N . PHE A 1 87 ? -8.405 5.991 9.905 1.00 88.50 87 PHE A N 1
ATOM 655 C CA . PHE A 1 87 ? -8.419 7.353 10.439 1.00 88.50 87 PHE A CA 1
ATOM 656 C C . PHE A 1 87 ? -9.744 8.077 10.212 1.00 88.50 87 PHE A C 1
ATOM 658 O O . PHE A 1 87 ? -9.919 9.165 10.748 1.00 88.50 87 PHE A O 1
ATOM 665 N N . ARG A 1 88 ? -10.682 7.504 9.450 1.00 85.88 88 ARG A N 1
ATOM 666 C CA . ARG A 1 88 ? -11.937 8.153 9.043 1.00 85.88 88 ARG A CA 1
ATOM 667 C C . ARG A 1 88 ? -11.711 9.535 8.435 1.00 85.88 88 ARG A C 1
ATOM 669 O O . ARG A 1 88 ? -12.355 10.499 8.844 1.00 85.88 88 ARG A O 1
ATOM 676 N N . GLN A 1 89 ? -10.789 9.624 7.478 1.00 85.31 89 GLN A N 1
ATOM 677 C CA . GLN A 1 89 ? -10.552 10.867 6.747 1.00 85.31 89 GLN A CA 1
ATOM 678 C C . GLN A 1 89 ? -11.862 11.344 6.104 1.00 85.31 89 GLN A C 1
ATOM 680 O O . GLN A 1 89 ? -12.478 10.622 5.316 1.00 85.31 89 GLN A O 1
ATOM 685 N N . ALA A 1 90 ? -12.304 12.544 6.473 1.00 79.06 90 ALA A N 1
ATOM 686 C CA . ALA A 1 90 ? -13.553 13.114 5.993 1.00 79.06 90 ALA A CA 1
ATOM 687 C C . ALA A 1 90 ? -13.371 13.926 4.707 1.00 79.06 90 ALA A C 1
ATOM 689 O O . ALA A 1 90 ? -14.263 13.899 3.857 1.00 79.06 90 ALA A O 1
ATOM 690 N N . ASP A 1 91 ? -12.218 14.576 4.544 1.00 79.19 91 ASP A N 1
ATOM 691 C CA . ASP A 1 91 ? -11.970 15.540 3.474 1.00 79.19 91 ASP A CA 1
ATOM 692 C C . ASP A 1 91 ? -10.853 15.068 2.545 1.00 79.19 91 ASP A C 1
ATOM 694 O O . ASP A 1 91 ? -9.733 15.568 2.554 1.00 79.19 91 ASP A O 1
ATOM 698 N N . ARG A 1 92 ? -11.121 14.015 1.769 1.00 81.81 92 ARG A N 1
ATOM 699 C CA . ARG A 1 92 ? -10.128 13.490 0.821 1.00 81.81 92 ARG A CA 1
ATOM 700 C C . ARG A 1 92 ? -10.227 14.118 -0.574 1.00 81.81 92 ARG A C 1
ATOM 702 O O . ARG A 1 92 ? -9.246 14.109 -1.317 1.00 81.81 92 ARG A O 1
ATOM 709 N N . LEU A 1 93 ? -11.381 14.687 -0.933 1.00 78.00 93 LEU A N 1
ATOM 710 C CA . LEU A 1 93 ? -11.580 15.336 -2.233 1.00 78.00 93 LEU A CA 1
ATOM 711 C C . LEU A 1 93 ? -10.762 16.628 -2.299 1.00 78.00 93 LEU A C 1
ATOM 713 O O . LEU A 1 93 ? -10.946 17.529 -1.495 1.00 78.00 93 LEU A O 1
ATOM 717 N N . GLY A 1 94 ? -9.845 16.711 -3.262 1.00 73.31 94 GLY A N 1
ATOM 718 C CA . GLY A 1 94 ? -8.900 17.832 -3.382 1.00 73.31 94 GLY A CA 1
ATOM 719 C C . GLY A 1 94 ? -7.632 17.698 -2.548 1.00 73.31 94 GLY A C 1
ATOM 720 O O . GLY A 1 94 ? -6.659 18.388 -2.837 1.00 73.31 94 GLY A O 1
ATOM 721 N N . ASN A 1 95 ? -7.593 16.730 -1.630 1.00 80.94 95 ASN A N 1
ATOM 722 C CA . ASN A 1 95 ? -6.440 16.420 -0.781 1.00 80.94 95 ASN A CA 1
ATOM 723 C C . ASN A 1 95 ? -5.712 15.148 -1.254 1.00 80.94 95 ASN A C 1
ATOM 725 O O . ASN A 1 95 ? -5.069 14.428 -0.486 1.00 80.94 95 ASN A O 1
ATOM 729 N N . ILE A 1 96 ? -5.819 14.880 -2.556 1.00 80.12 96 ILE A N 1
ATOM 730 C CA . ILE A 1 96 ? -5.033 13.900 -3.299 1.00 80.12 96 ILE A CA 1
ATOM 731 C C . ILE A 1 96 ? -4.423 14.599 -4.491 1.00 80.12 96 ILE A C 1
ATOM 733 O O . ILE A 1 96 ? -5.070 15.409 -5.156 1.00 80.12 96 ILE A O 1
ATOM 737 N N . SER A 1 97 ? -3.193 14.224 -4.794 1.00 80.31 97 SER A N 1
ATOM 738 C CA . SER A 1 97 ? -2.592 14.540 -6.072 1.00 80.31 97 SER A CA 1
ATOM 739 C C . SER A 1 97 ? -1.936 13.328 -6.706 1.00 80.31 97 SER A C 1
ATOM 741 O O . SER A 1 97 ? -1.795 12.266 -6.094 1.00 80.31 97 SER A O 1
ATOM 743 N N . ILE A 1 98 ? -1.548 13.520 -7.960 1.00 84.12 98 ILE A N 1
ATOM 744 C CA . ILE A 1 98 ? -0.702 12.599 -8.691 1.00 84.12 98 ILE A CA 1
ATOM 745 C C . ILE A 1 98 ? 0.639 13.275 -8.909 1.00 84.12 98 ILE A C 1
ATOM 747 O O . ILE A 1 98 ? 0.691 14.355 -9.498 1.00 84.12 98 ILE A O 1
ATOM 751 N N . ASP A 1 99 ? 1.699 12.612 -8.465 1.00 85.88 99 ASP A N 1
ATOM 752 C CA . ASP A 1 99 ? 3.070 12.995 -8.787 1.00 85.88 99 ASP A CA 1
ATOM 753 C C . ASP A 1 99 ? 3.678 11.971 -9.748 1.00 85.88 99 ASP A C 1
ATOM 755 O O . ASP A 1 99 ? 3.321 10.790 -9.729 1.00 85.88 99 ASP A O 1
ATOM 759 N N . GLU A 1 100 ? 4.575 12.415 -10.618 1.00 90.12 100 GLU A N 1
ATOM 760 C CA . GLU A 1 100 ? 5.248 11.558 -11.588 1.00 90.12 100 GLU A CA 1
ATOM 761 C C . GLU A 1 100 ? 6.685 11.308 -11.126 1.00 90.12 100 GLU A C 1
ATOM 763 O O . GLU A 1 100 ? 7.570 12.142 -11.300 1.00 90.12 100 GLU A O 1
ATOM 768 N N . LEU A 1 101 ? 6.912 10.143 -10.512 1.00 91.69 101 LEU A N 1
ATOM 769 C CA . LEU A 1 101 ? 8.199 9.786 -9.920 1.00 91.69 101 LEU A CA 1
ATOM 770 C C . LEU A 1 101 ? 9.006 8.873 -10.844 1.00 91.69 101 LEU A C 1
ATOM 772 O O . LEU A 1 101 ? 8.478 7.971 -11.504 1.00 91.69 101 LEU A O 1
ATOM 776 N N . GLN A 1 102 ? 10.319 9.073 -10.847 1.00 95.44 102 GLN A N 1
ATOM 777 C CA . GLN A 1 102 ? 11.276 8.328 -11.653 1.00 95.44 102 GLN A CA 1
ATOM 778 C C . GLN A 1 102 ? 11.738 7.076 -10.902 1.00 95.44 102 GLN A C 1
ATOM 780 O O . GLN A 1 102 ? 12.511 7.172 -9.955 1.00 95.44 102 GLN A O 1
ATOM 785 N N . HIS A 1 103 ? 11.279 5.901 -11.331 1.00 96.94 103 HIS A N 1
ATOM 786 C CA . HIS A 1 103 ? 11.560 4.606 -10.711 1.00 96.94 103 HIS A CA 1
ATOM 787 C C . HIS A 1 103 ? 12.673 3.861 -11.442 1.00 96.94 103 HIS A C 1
ATOM 789 O O . HIS A 1 103 ? 12.704 3.824 -12.675 1.00 96.94 103 HIS A O 1
ATOM 795 N N . TYR A 1 104 ? 13.568 3.229 -10.690 1.00 97.19 104 TYR A N 1
ATOM 796 C CA . TYR A 1 104 ? 14.690 2.477 -11.243 1.00 97.19 104 TYR A CA 1
ATOM 797 C C . TYR A 1 104 ? 15.195 1.415 -10.266 1.00 97.19 104 TYR A C 1
ATOM 799 O O . TYR A 1 104 ? 14.913 1.461 -9.069 1.00 97.19 104 TYR A O 1
ATOM 807 N N . VAL A 1 105 ? 15.937 0.444 -10.795 1.00 97.50 105 VAL A N 1
ATOM 808 C CA . VAL A 1 105 ? 16.641 -0.575 -10.014 1.00 97.50 105 VAL A CA 1
ATOM 809 C C . VAL A 1 105 ? 18.129 -0.253 -9.986 1.00 97.50 105 VAL A C 1
ATOM 811 O O . VAL A 1 105 ? 18.696 0.069 -11.030 1.00 97.50 105 VAL A O 1
ATOM 814 N N . THR A 1 106 ? 18.759 -0.337 -8.818 1.00 96.50 106 THR A N 1
ATOM 815 C CA . THR A 1 106 ? 20.197 -0.088 -8.630 1.00 96.50 106 THR A CA 1
ATOM 816 C C . THR A 1 106 ? 21.049 -1.317 -8.938 1.00 96.50 106 THR A C 1
ATOM 818 O O . THR A 1 106 ? 20.541 -2.435 -9.056 1.00 96.50 106 THR A O 1
ATOM 821 N N . THR A 1 107 ? 22.371 -1.140 -8.995 1.00 94.25 107 THR A N 1
ATOM 822 C CA . THR A 1 107 ? 23.328 -2.256 -9.099 1.00 94.25 107 THR A CA 1
ATOM 823 C C . THR A 1 107 ? 23.215 -3.273 -7.959 1.00 94.25 107 THR A C 1
ATOM 825 O O . THR A 1 107 ? 23.481 -4.459 -8.156 1.00 94.25 107 THR A O 1
ATOM 828 N N . GLU A 1 108 ? 22.770 -2.843 -6.779 1.00 93.31 108 GLU A N 1
ATOM 829 C CA . GLU A 1 108 ? 22.531 -3.709 -5.618 1.00 93.31 108 GLU A CA 1
ATOM 830 C C . GLU A 1 108 ? 21.163 -4.412 -5.665 1.00 93.31 108 GLU A C 1
ATOM 832 O O . GLU A 1 108 ? 20.878 -5.278 -4.841 1.00 93.31 108 GLU A O 1
ATOM 837 N N . GLY A 1 109 ? 20.330 -4.101 -6.662 1.00 94.06 109 GLY A N 1
ATOM 838 C CA . GLY A 1 109 ? 18.985 -4.651 -6.798 1.00 94.06 109 GLY A CA 1
ATOM 839 C C . GLY A 1 109 ? 17.946 -3.951 -5.921 1.00 94.06 109 GLY A C 1
ATOM 840 O O . GLY A 1 109 ? 16.869 -4.504 -5.703 1.00 94.06 109 GLY A O 1
ATOM 841 N N . GLU A 1 110 ? 18.238 -2.753 -5.408 1.00 96.00 110 GLU A N 1
ATOM 842 C CA . GLU A 1 110 ? 17.260 -1.921 -4.702 1.00 96.00 110 GLU A CA 1
ATOM 843 C C . GLU A 1 110 ? 16.351 -1.211 -5.705 1.00 96.00 110 GLU A C 1
ATOM 845 O O . GLU A 1 110 ? 16.822 -0.716 -6.728 1.00 96.00 110 GLU A O 1
ATOM 850 N N . VAL A 1 111 ? 15.054 -1.119 -5.408 1.00 95.38 111 VAL A N 1
ATOM 851 C CA . VAL A 1 111 ? 14.128 -0.296 -6.196 1.00 95.38 111 VAL A CA 1
ATOM 852 C C . VAL A 1 111 ? 14.058 1.082 -5.558 1.00 95.38 111 VAL A C 1
ATOM 854 O O . VAL A 1 111 ? 13.647 1.214 -4.407 1.00 95.38 111 VAL A O 1
ATOM 857 N N . LYS A 1 112 ? 14.453 2.105 -6.311 1.00 94.75 112 LYS A N 1
ATOM 858 C CA . LYS A 1 112 ? 14.415 3.508 -5.894 1.00 94.75 112 LYS A CA 1
ATOM 859 C C . LYS A 1 112 ? 13.390 4.282 -6.708 1.00 94.75 112 LYS A C 1
ATOM 861 O O . LYS A 1 112 ? 13.042 3.893 -7.825 1.00 94.75 112 LYS A O 1
ATOM 866 N N . TRP A 1 113 ? 12.914 5.377 -6.130 1.00 92.94 113 TRP A N 1
ATOM 867 C CA . TRP A 1 113 ? 12.080 6.355 -6.809 1.00 92.94 113 TRP A CA 1
ATOM 868 C C . TRP A 1 113 ? 12.392 7.754 -6.295 1.00 92.94 113 TRP A C 1
ATOM 870 O O . TRP A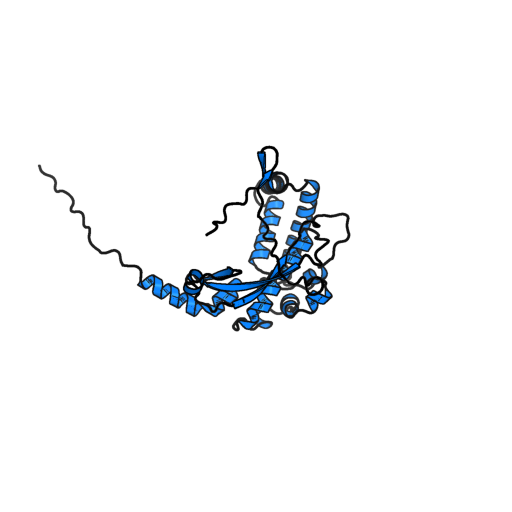 1 113 ? 12.476 7.967 -5.087 1.00 92.94 113 TRP A O 1
ATOM 880 N N . ASP A 1 114 ? 12.536 8.700 -7.214 1.00 89.12 114 ASP A N 1
ATOM 881 C CA . ASP A 1 114 ? 12.878 10.089 -6.913 1.00 89.12 114 ASP A CA 1
ATOM 882 C C . ASP A 1 114 ? 12.079 11.032 -7.825 1.00 89.12 114 ASP A C 1
ATOM 884 O O . ASP A 1 114 ? 11.689 10.655 -8.932 1.00 89.12 114 ASP A O 1
ATOM 888 N N . ASP A 1 115 ? 11.853 12.272 -7.389 1.00 86.94 115 ASP A N 1
ATOM 889 C CA . ASP A 1 115 ? 11.283 13.333 -8.235 1.00 86.94 115 ASP A CA 1
ATOM 890 C C . ASP A 1 115 ? 12.238 13.689 -9.389 1.00 86.94 115 ASP A C 1
ATOM 892 O O . ASP A 1 115 ? 11.823 13.990 -10.511 1.00 86.94 115 ASP A O 1
ATOM 896 N N . LYS A 1 116 ? 13.548 13.637 -9.116 1.00 89.25 116 LYS A N 1
ATOM 897 C CA . LYS A 1 116 ? 14.627 13.837 -10.084 1.00 89.25 116 LYS A CA 1
ATOM 898 C C . LYS A 1 116 ? 15.802 12.921 -9.781 1.00 89.25 116 LYS A C 1
ATOM 900 O O . LYS A 1 116 ? 16.441 13.034 -8.739 1.00 89.25 116 LYS A O 1
ATOM 905 N N . VAL A 1 117 ? 16.181 12.106 -10.758 1.00 90.00 117 VAL A N 1
ATOM 906 C CA . VAL A 1 117 ? 17.351 11.228 -10.643 1.00 90.00 117 VAL A CA 1
ATOM 907 C C . VAL A 1 117 ? 18.632 12.014 -10.939 1.00 90.00 117 VAL A C 1
ATOM 909 O O . VAL A 1 117 ? 18.787 12.616 -12.011 1.00 90.00 117 VAL A O 1
ATOM 912 N N . SER A 1 118 ? 19.572 12.008 -9.991 1.00 92.56 118 SER A N 1
ATOM 913 C CA . SER A 1 118 ? 20.883 12.644 -10.157 1.00 92.56 118 SER A CA 1
ATOM 914 C C . SER A 1 118 ? 21.752 11.883 -11.164 1.00 92.56 118 SER A C 1
ATOM 916 O O . SER A 1 118 ? 21.543 10.698 -11.401 1.00 92.56 118 SER A O 1
ATOM 918 N N . ASP A 1 119 ? 22.778 12.513 -11.742 1.00 94.56 119 ASP A N 1
ATOM 919 C CA . ASP A 1 119 ? 23.667 11.803 -12.679 1.00 94.56 119 ASP A CA 1
ATOM 920 C C . ASP A 1 119 ? 24.424 10.642 -12.018 1.00 94.56 119 ASP A C 1
ATOM 922 O O . ASP A 1 119 ? 24.744 9.656 -12.681 1.00 94.56 119 ASP A O 1
ATOM 926 N N . LYS A 1 120 ? 24.658 10.726 -10.701 1.00 93.38 120 LYS A N 1
ATOM 927 C CA . LYS A 1 120 ? 25.203 9.614 -9.920 1.00 93.38 120 LYS A CA 1
ATOM 928 C C . LYS A 1 120 ? 24.225 8.440 -9.887 1.00 93.38 120 LYS A C 1
ATOM 930 O O . LYS A 1 120 ? 24.638 7.313 -10.132 1.00 93.38 120 LYS A O 1
ATOM 935 N N . ASP A 1 121 ? 22.956 8.705 -9.603 1.00 92.31 121 ASP A N 1
ATOM 936 C CA . ASP A 1 121 ? 21.949 7.650 -9.471 1.00 92.31 121 ASP A CA 1
ATOM 937 C C . ASP A 1 121 ? 21.581 7.059 -10.839 1.00 92.31 121 ASP A C 1
ATOM 939 O O . ASP A 1 121 ? 21.395 5.854 -10.961 1.00 92.31 121 ASP A O 1
ATOM 943 N N . LYS A 1 122 ? 21.614 7.867 -11.910 1.00 93.75 122 LYS A N 1
ATOM 944 C CA . LYS A 1 122 ? 21.525 7.367 -13.294 1.00 93.75 122 LYS A CA 1
ATOM 945 C C . LYS A 1 122 ? 22.648 6.386 -13.624 1.00 93.75 122 LYS A C 1
ATOM 947 O O . LYS A 1 122 ? 22.415 5.436 -14.360 1.00 93.75 122 LYS A O 1
ATOM 952 N N . ALA A 1 123 ? 23.860 6.637 -13.127 1.00 93.31 123 ALA A N 1
ATOM 953 C CA . ALA A 1 123 ? 25.003 5.756 -13.350 1.00 93.31 123 ALA A CA 1
ATOM 954 C C . ALA A 1 123 ? 24.923 4.457 -12.525 1.00 93.31 123 ALA A C 1
ATOM 956 O O . ALA A 1 123 ? 25.523 3.460 -12.919 1.00 93.31 123 ALA A O 1
ATOM 957 N N . ASP A 1 124 ? 24.194 4.471 -11.405 1.00 94.44 124 ASP A N 1
ATOM 958 C CA . ASP A 1 124 ? 23.925 3.297 -10.564 1.00 94.44 124 ASP A CA 1
ATOM 959 C C . ASP A 1 124 ? 22.690 2.495 -11.027 1.00 94.44 124 ASP A C 1
ATOM 961 O O . ASP A 1 124 ? 22.507 1.341 -10.642 1.00 94.44 124 ASP A O 1
ATOM 965 N N . ALA A 1 125 ? 21.837 3.074 -11.874 1.00 96.38 125 ALA A N 1
ATOM 966 C CA . ALA A 1 125 ? 20.659 2.397 -12.398 1.00 96.38 125 ALA A CA 1
ATOM 967 C C . ALA A 1 125 ? 21.033 1.285 -13.397 1.00 96.38 125 ALA A C 1
ATOM 969 O O . ALA A 1 125 ? 21.715 1.518 -14.396 1.00 96.38 125 ALA A O 1
ATOM 970 N N . VAL A 1 126 ? 20.528 0.072 -13.157 1.00 96.44 126 VAL A N 1
ATOM 971 C CA . VAL A 1 126 ? 20.645 -1.079 -14.073 1.00 96.44 126 VAL A CA 1
ATOM 972 C C . VAL A 1 126 ? 19.392 -1.294 -14.919 1.00 96.44 126 VAL A C 1
ATOM 974 O O . VAL A 1 126 ? 19.444 -1.992 -15.929 1.00 96.44 126 VAL A O 1
ATOM 977 N N . SER A 1 127 ? 18.275 -0.674 -14.538 1.00 96.06 127 SER A N 1
ATOM 978 C CA . SER A 1 127 ? 17.054 -0.623 -15.339 1.00 96.06 127 SER A CA 1
ATOM 979 C C . SER A 1 127 ? 16.951 0.695 -16.114 1.00 96.06 127 SER A C 1
ATOM 981 O O . SER A 1 127 ? 17.545 1.701 -15.718 1.00 96.06 127 SER A O 1
ATOM 983 N N . PRO A 1 128 ? 16.110 0.764 -17.161 1.00 95.69 128 PRO A N 1
ATOM 984 C CA . PRO A 1 128 ? 15.578 2.037 -17.625 1.00 95.69 128 PRO A CA 1
ATOM 985 C C . PRO A 1 128 ? 14.944 2.811 -16.463 1.00 95.69 128 PRO A C 1
ATOM 987 O O . PRO A 1 128 ? 14.313 2.217 -15.583 1.00 95.69 128 PRO A O 1
ATOM 990 N N . ILE A 1 129 ? 15.094 4.133 -16.487 1.00 96.00 129 ILE A N 1
ATOM 991 C CA . ILE A 1 129 ? 14.395 5.028 -15.565 1.00 96.00 129 ILE A CA 1
ATOM 992 C C . ILE A 1 129 ? 12.972 5.193 -16.083 1.00 96.00 129 ILE A C 1
ATOM 994 O O . ILE A 1 129 ? 12.763 5.683 -17.194 1.00 96.00 129 ILE A O 1
ATOM 998 N N . GLN A 1 130 ? 12.005 4.763 -15.284 1.00 94.94 130 GLN A N 1
ATOM 999 C CA . GLN A 1 130 ? 10.597 4.763 -15.648 1.00 94.94 130 GLN A CA 1
ATOM 1000 C C . GLN A 1 130 ? 9.856 5.867 -14.916 1.00 94.94 130 GLN A C 1
ATOM 1002 O O . GLN A 1 130 ? 9.834 5.910 -13.690 1.00 94.94 130 GLN A O 1
ATOM 1007 N N . SER A 1 131 ? 9.223 6.745 -15.680 1.00 95.12 131 SER A N 1
ATOM 1008 C CA . SER A 1 131 ? 8.349 7.780 -15.143 1.00 95.12 131 SER A CA 1
ATOM 1009 C C . SER A 1 131 ? 6.985 7.158 -14.848 1.00 95.12 131 SER A C 1
ATOM 1011 O O . SER A 1 131 ? 6.316 6.699 -15.775 1.00 95.12 131 SER A O 1
ATOM 1013 N N . LEU A 1 132 ? 6.608 7.063 -13.572 1.00 94.69 132 LEU A N 1
ATOM 1014 C CA . LEU A 1 132 ? 5.341 6.467 -13.146 1.00 94.69 132 LEU A CA 1
ATOM 1015 C C . LEU A 1 132 ? 4.577 7.432 -12.249 1.00 94.69 132 LEU A C 1
ATOM 1017 O O . LEU A 1 132 ? 5.121 7.985 -11.293 1.00 94.69 132 LEU A O 1
ATOM 1021 N N . LYS A 1 133 ? 3.282 7.556 -12.522 1.00 92.25 133 LYS A N 1
ATOM 1022 C CA . LYS A 1 133 ? 2.332 8.272 -11.674 1.00 92.25 133 LYS A CA 1
ATOM 1023 C C . LYS A 1 133 ? 2.164 7.550 -10.339 1.00 92.25 133 LYS A C 1
ATOM 1025 O O . LYS A 1 133 ? 1.959 6.334 -10.330 1.00 92.25 133 LYS A O 1
ATOM 1030 N N . ARG A 1 134 ? 2.210 8.299 -9.241 1.00 91.00 134 ARG A N 1
ATOM 1031 C CA . ARG A 1 134 ? 2.017 7.852 -7.856 1.00 91.00 134 ARG A CA 1
ATOM 1032 C C . ARG A 1 134 ? 0.954 8.706 -7.185 1.00 91.00 134 ARG A C 1
ATOM 1034 O O . ARG A 1 134 ? 0.882 9.907 -7.438 1.00 91.00 134 ARG A O 1
ATOM 1041 N N . ILE A 1 135 ? 0.135 8.088 -6.338 1.00 88.19 135 ILE A N 1
ATOM 1042 C CA . ILE A 1 135 ? -0.898 8.811 -5.586 1.00 88.19 135 ILE A CA 1
ATOM 1043 C C . ILE A 1 135 ? -0.259 9.398 -4.330 1.00 88.19 135 ILE A C 1
ATOM 1045 O O . ILE A 1 135 ? 0.321 8.671 -3.523 1.00 88.19 135 ILE A O 1
ATOM 1049 N N . ILE A 1 136 ? -0.397 10.708 -4.147 1.00 85.88 136 ILE A N 1
ATOM 1050 C CA . ILE A 1 136 ? 0.095 11.426 -2.974 1.00 85.88 136 ILE A CA 1
ATOM 1051 C C . ILE A 1 136 ? -1.092 11.846 -2.108 1.00 85.88 136 ILE A C 1
ATOM 1053 O O . ILE A 1 136 ? -1.977 12.584 -2.542 1.00 85.88 136 ILE A O 1
ATOM 1057 N N . TYR A 1 137 ? -1.090 11.388 -0.856 1.00 85.12 137 TYR A N 1
ATOM 1058 C CA . TYR A 1 137 ? -2.103 11.722 0.147 1.00 85.12 137 TYR A CA 1
ATOM 1059 C C . TYR A 1 137 ? -1.718 12.996 0.895 1.00 85.12 137 TYR A C 1
ATOM 1061 O O . TYR A 1 137 ? -0.775 12.991 1.692 1.00 85.12 137 TYR A O 1
ATOM 1069 N N . LYS A 1 138 ? -2.461 14.078 0.667 1.00 79.56 138 LYS A N 1
ATOM 1070 C CA . LYS A 1 138 ? -2.241 15.390 1.288 1.00 79.56 138 LYS A CA 1
ATOM 1071 C C . LYS A 1 138 ? -3.258 15.668 2.383 1.00 79.56 138 LYS A C 1
ATOM 1073 O O . LYS A 1 138 ? -4.199 14.894 2.549 1.00 79.56 138 LYS A O 1
ATOM 1078 N N . ASP A 1 139 ? -3.004 16.749 3.124 1.00 77.38 139 ASP A N 1
ATOM 1079 C CA . ASP A 1 139 ? -3.945 17.412 4.036 1.00 77.38 139 ASP A CA 1
ATOM 1080 C C . ASP A 1 139 ? -4.787 16.390 4.822 1.00 77.38 139 ASP A C 1
ATOM 1082 O O . ASP A 1 139 ? -5.997 16.225 4.687 1.00 77.38 139 ASP A O 1
ATOM 1086 N N . ASN A 1 140 ? -4.048 15.578 5.587 1.00 79.75 140 ASN A N 1
ATOM 1087 C CA . ASN A 1 140 ? -4.558 14.439 6.351 1.00 79.75 140 ASN A CA 1
ATOM 1088 C C . ASN A 1 140 ? -5.120 14.853 7.726 1.00 79.75 140 ASN A C 1
ATOM 1090 O O . ASN A 1 140 ? -5.186 14.031 8.640 1.00 79.75 140 ASN A O 1
ATOM 1094 N N . ASP A 1 141 ? -5.444 16.132 7.907 1.00 77.19 141 ASP A N 1
ATOM 1095 C CA . ASP A 1 141 ? -5.764 16.753 9.192 1.00 77.19 141 ASP A CA 1
ATOM 1096 C C . ASP A 1 141 ? -7.263 16.760 9.539 1.00 77.19 141 ASP A C 1
ATOM 1098 O O . ASP A 1 141 ? -7.590 16.960 10.707 1.00 77.19 141 ASP A O 1
ATOM 1102 N N . ASP A 1 142 ? -8.160 16.436 8.596 1.00 79.19 142 ASP A N 1
ATOM 1103 C CA . ASP A 1 142 ? -9.600 16.208 8.864 1.00 79.19 142 ASP A CA 1
ATOM 1104 C C . ASP A 1 142 ? -9.949 14.726 9.146 1.00 79.19 142 ASP A C 1
ATOM 1106 O O . ASP A 1 142 ? -11.097 14.278 9.055 1.00 79.19 142 ASP A O 1
ATOM 1110 N N . GLY A 1 143 ? -8.936 13.935 9.513 1.00 81.50 143 GLY A N 1
ATOM 1111 C CA . GLY A 1 143 ? -9.108 12.606 10.095 1.00 81.50 143 GLY A CA 1
ATOM 1112 C C . GLY A 1 143 ? -9.471 12.658 11.584 1.00 81.50 143 GLY A C 1
ATOM 1113 O O . GLY A 1 143 ? -9.348 13.676 12.259 1.00 81.50 143 GLY A O 1
ATOM 1114 N N . MET A 1 144 ? -9.896 11.518 12.129 1.00 83.19 144 MET A N 1
ATOM 1115 C CA . MET A 1 144 ? -10.250 11.323 13.542 1.00 83.19 144 MET A CA 1
ATOM 1116 C C . MET A 1 144 ? -11.397 12.228 14.016 1.00 83.19 144 MET A C 1
ATOM 1118 O O . MET A 1 144 ? -11.531 12.529 15.202 1.00 83.19 144 MET A O 1
ATOM 1122 N N . ASN A 1 145 ? -12.269 12.634 13.091 1.00 78.00 145 ASN A N 1
ATOM 1123 C CA . ASN A 1 145 ? -13.501 13.355 13.382 1.00 78.00 145 ASN A CA 1
ATOM 1124 C C . ASN A 1 145 ? -14.672 12.372 13.536 1.00 78.00 145 ASN A C 1
ATOM 1126 O O . ASN A 1 145 ? -15.560 12.256 12.688 1.00 78.00 145 ASN A O 1
ATOM 1130 N N . TRP A 1 146 ? -14.655 11.608 14.628 1.00 78.81 146 TRP A N 1
ATOM 1131 C CA . TRP A 1 146 ? -15.506 10.426 14.813 1.00 78.81 146 TRP A CA 1
ATOM 1132 C C . TRP A 1 146 ? -17.019 10.710 14.845 1.00 78.81 146 TRP A C 1
ATOM 1134 O O . TRP A 1 146 ? -17.819 9.791 14.667 1.00 78.81 146 TRP A O 1
ATOM 1144 N N . GLY A 1 147 ? -17.423 11.971 15.017 1.00 71.19 147 GLY A N 1
ATOM 1145 C CA . GLY A 1 147 ? -18.822 12.412 15.016 1.00 71.19 147 GLY A CA 1
ATOM 1146 C C . GLY A 1 147 ? -19.359 12.909 13.667 1.00 71.19 147 GLY A C 1
ATOM 1147 O O . GLY A 1 147 ? -20.541 13.244 13.592 1.00 71.19 147 GLY A O 1
ATOM 1148 N N . ARG A 1 148 ? -18.537 12.988 12.609 1.00 70.06 148 ARG A N 1
ATOM 1149 C CA . ARG A 1 148 ? -18.970 13.445 11.276 1.00 70.06 148 ARG A CA 1
ATOM 1150 C C . ARG A 1 148 ? -19.149 12.297 10.287 1.00 70.06 148 ARG A C 1
ATOM 1152 O O . ARG A 1 148 ? -18.562 11.221 10.422 1.00 70.06 148 ARG A O 1
ATOM 1159 N N . ASN A 1 149 ? -19.967 12.558 9.268 1.00 67.75 149 ASN A N 1
ATOM 1160 C CA . ASN A 1 149 ? -19.992 11.744 8.059 1.00 67.75 149 ASN A CA 1
ATOM 1161 C C . ASN A 1 149 ? -18.678 11.972 7.307 1.00 67.75 149 ASN A C 1
ATOM 1163 O O . ASN A 1 149 ? -18.300 13.116 7.073 1.00 67.75 149 ASN A O 1
ATOM 1167 N N . SER A 1 150 ? -18.003 10.888 6.946 1.00 68.12 150 SER A N 1
ATOM 1168 C CA . SER A 1 150 ? -16.795 10.899 6.123 1.00 68.12 150 SER A CA 1
ATOM 1169 C C . SER A 1 150 ? -17.134 10.413 4.717 1.00 68.12 150 SER A C 1
ATOM 1171 O O . SER A 1 150 ? -18.080 9.638 4.537 1.00 68.12 150 SER A O 1
ATOM 1173 N N . ILE A 1 151 ? -16.357 10.828 3.718 1.00 67.31 151 ILE A N 1
ATOM 1174 C CA . ILE A 1 151 ? -16.427 10.214 2.391 1.00 67.31 151 ILE A CA 1
ATOM 1175 C C . ILE A 1 151 ? -15.984 8.759 2.542 1.00 67.31 151 ILE A C 1
ATOM 1177 O O . ILE A 1 151 ? -14.835 8.465 2.858 1.00 67.31 151 ILE A O 1
ATOM 1181 N N . SER A 1 152 ? -16.930 7.833 2.396 1.00 70.12 152 SER A N 1
ATOM 1182 C CA . SER A 1 152 ? -16.665 6.413 2.597 1.00 70.12 152 SER A CA 1
ATOM 1183 C C . SER A 1 152 ? -16.186 5.784 1.294 1.00 70.12 152 SER A C 1
ATOM 1185 O O . SER A 1 152 ? -16.966 5.546 0.374 1.00 70.12 152 SER A O 1
ATOM 1187 N N . VAL A 1 153 ? -14.896 5.454 1.253 1.00 73.44 153 VAL A N 1
ATOM 1188 C CA . VAL A 1 153 ? -14.304 4.541 0.262 1.00 73.44 153 VAL A CA 1
ATOM 1189 C C . VAL A 1 153 ? -14.373 3.076 0.711 1.00 73.44 153 VAL A C 1
ATOM 1191 O O . VAL A 1 153 ? -13.778 2.199 0.093 1.00 73.44 153 VAL A O 1
ATOM 1194 N N . SER A 1 154 ? -15.149 2.772 1.756 1.00 79.00 154 SER A N 1
ATOM 1195 C CA . SER A 1 154 ? -15.374 1.400 2.224 1.00 79.00 154 SER A CA 1
ATOM 1196 C C . SER A 1 154 ? -15.890 0.452 1.128 1.00 79.00 154 SER A C 1
ATOM 1198 O O . SER A 1 154 ? -15.456 -0.699 1.129 1.00 79.00 154 SER A O 1
ATOM 1200 N N . PRO A 1 155 ? -16.733 0.881 0.157 1.00 87.81 155 PRO A N 1
ATOM 1201 C CA . PRO A 1 155 ? -17.078 0.034 -0.986 1.00 87.81 155 PRO A CA 1
ATOM 1202 C C . PRO A 1 155 ? -15.862 -0.383 -1.821 1.00 87.81 155 PRO A C 1
ATOM 1204 O O . PRO A 1 155 ? -15.795 -1.524 -2.258 1.00 87.81 155 PRO A O 1
ATOM 1207 N N . ILE A 1 156 ? -14.871 0.500 -1.992 1.00 91.75 156 ILE A N 1
ATOM 1208 C CA . ILE A 1 156 ? -13.632 0.160 -2.703 1.00 91.75 156 ILE A CA 1
ATOM 1209 C C . ILE A 1 156 ? -12.854 -0.892 -1.924 1.00 91.75 156 ILE A C 1
ATOM 1211 O O . ILE A 1 156 ? -12.417 -1.872 -2.512 1.00 91.75 156 ILE A O 1
ATOM 1215 N N . LEU A 1 157 ? -12.740 -0.748 -0.600 1.00 90.06 157 LEU A N 1
ATOM 1216 C CA . LEU A 1 157 ? -12.058 -1.749 0.220 1.00 90.06 157 LEU A CA 1
ATOM 1217 C C . LEU A 1 157 ? -12.749 -3.116 0.170 1.00 90.06 157 LEU A C 1
ATOM 1219 O O . LEU A 1 157 ? -12.070 -4.140 0.133 1.00 90.06 157 LEU A O 1
ATOM 1223 N N . ALA A 1 158 ? -14.084 -3.129 0.159 1.00 91.56 158 ALA A N 1
ATOM 1224 C CA . ALA A 1 158 ? -14.882 -4.345 0.027 1.00 91.56 158 ALA A CA 1
ATOM 1225 C C . ALA A 1 158 ? -14.691 -5.025 -1.339 1.00 91.56 158 ALA A C 1
ATOM 1227 O O . ALA A 1 158 ? -14.658 -6.252 -1.400 1.00 91.56 158 ALA A O 1
ATOM 1228 N N . ASP A 1 159 ? -14.515 -4.238 -2.402 1.00 94.25 159 ASP A N 1
ATOM 1229 C CA . ASP A 1 159 ? -14.240 -4.739 -3.750 1.00 94.25 159 ASP A CA 1
ATOM 1230 C C . ASP A 1 159 ? -12.765 -5.151 -3.942 1.00 94.25 159 ASP A C 1
ATOM 1232 O O . ASP A 1 159 ? -12.459 -5.905 -4.861 1.00 94.25 159 ASP A O 1
ATOM 1236 N N . THR A 1 160 ? -11.835 -4.673 -3.105 1.00 95.75 160 THR A N 1
ATOM 1237 C CA . THR A 1 160 ? -10.401 -4.987 -3.222 1.00 95.75 160 THR A CA 1
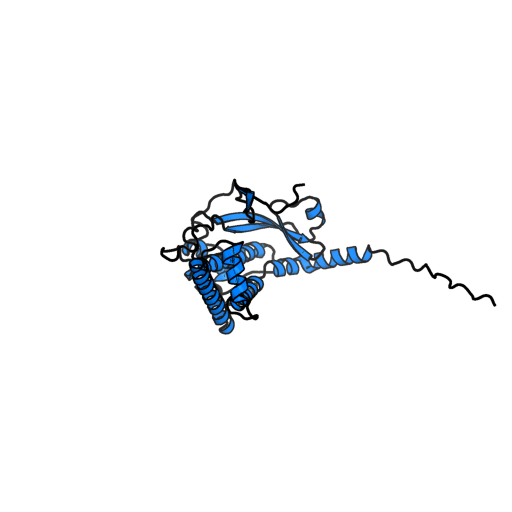ATOM 1238 C C . THR A 1 160 ? -10.105 -6.427 -2.811 1.00 95.75 160 THR A C 1
ATOM 1240 O O . THR A 1 160 ? -10.271 -6.793 -1.649 1.00 95.75 160 THR A O 1
ATOM 1243 N N . HIS A 1 161 ? -9.573 -7.212 -3.741 1.00 97.50 161 HIS A N 1
ATOM 1244 C CA . HIS A 1 161 ? -9.177 -8.612 -3.586 1.00 97.50 161 HIS A CA 1
ATOM 1245 C C . HIS A 1 161 ? -7.654 -8.825 -3.560 1.00 97.50 161 HIS A C 1
ATOM 1247 O O . HIS A 1 161 ? -7.191 -9.947 -3.371 1.00 97.50 161 HIS A O 1
ATOM 1253 N N . HIS A 1 162 ? -6.860 -7.766 -3.721 1.00 97.81 162 HIS A N 1
ATOM 1254 C CA . HIS A 1 162 ? -5.407 -7.852 -3.869 1.00 97.81 162 HIS A CA 1
ATOM 1255 C C . HIS A 1 162 ? -4.714 -6.808 -2.995 1.00 97.81 162 HIS A C 1
ATOM 1257 O O . HIS A 1 162 ? -5.022 -5.620 -3.083 1.00 97.81 162 HIS A O 1
ATOM 1263 N N . ILE A 1 163 ? -3.791 -7.243 -2.134 1.00 96.88 163 ILE A N 1
ATOM 1264 C CA . ILE A 1 163 ? -3.104 -6.380 -1.163 1.00 96.88 163 ILE A CA 1
ATOM 1265 C C . ILE A 1 163 ? -1.594 -6.617 -1.209 1.00 96.88 163 ILE A C 1
ATOM 1267 O O . ILE A 1 163 ? -1.110 -7.710 -1.487 1.00 96.88 163 ILE A O 1
ATOM 1271 N N . ASP A 1 164 ? -0.835 -5.571 -0.909 1.00 96.12 164 ASP A N 1
ATOM 1272 C CA . ASP A 1 164 ? 0.604 -5.659 -0.703 1.00 96.12 164 ASP A CA 1
ATOM 1273 C C . ASP A 1 164 ? 0.929 -6.404 0.606 1.00 96.12 164 ASP A C 1
ATOM 1275 O O . ASP A 1 164 ? 0.488 -6.022 1.696 1.00 96.12 164 ASP A O 1
ATOM 1279 N N . GLN A 1 165 ? 1.731 -7.468 0.506 1.00 96.88 165 GLN A N 1
ATOM 1280 C CA . GLN A 1 165 ? 2.113 -8.317 1.640 1.00 96.88 165 GLN A CA 1
ATOM 1281 C C . GLN A 1 165 ? 2.789 -7.528 2.773 1.00 96.88 165 GLN A C 1
ATOM 1283 O O . GLN A 1 165 ? 2.576 -7.829 3.952 1.00 96.88 165 GLN A O 1
ATOM 1288 N N . THR A 1 166 ? 3.602 -6.523 2.441 1.00 94.81 166 THR A N 1
ATOM 1289 C CA . THR A 1 166 ? 4.317 -5.705 3.428 1.00 94.81 166 THR A CA 1
ATOM 1290 C C . THR A 1 166 ? 3.342 -4.830 4.207 1.00 94.81 166 THR A C 1
ATOM 1292 O O . THR A 1 166 ? 3.435 -4.755 5.433 1.00 94.81 166 THR A O 1
ATOM 1295 N N . VAL A 1 167 ? 2.384 -4.201 3.526 1.00 93.69 167 VAL A N 1
ATOM 1296 C CA . VAL A 1 167 ? 1.331 -3.393 4.157 1.00 93.69 167 VAL A CA 1
ATOM 1297 C C . VAL A 1 167 ? 0.459 -4.266 5.052 1.00 93.69 167 VAL A C 1
ATOM 1299 O O . VAL A 1 167 ? 0.255 -3.914 6.214 1.00 93.69 167 VAL A O 1
ATOM 1302 N N . TYR A 1 168 ? 0.020 -5.428 4.556 1.00 97.50 168 TYR A N 1
ATOM 1303 C CA . TYR A 1 168 ? -0.740 -6.391 5.351 1.00 97.50 168 TYR A CA 1
ATOM 1304 C C . TYR A 1 168 ? 0.025 -6.780 6.624 1.00 97.50 168 TYR A C 1
ATOM 1306 O O . TYR A 1 168 ? -0.492 -6.619 7.728 1.00 97.50 168 TYR A O 1
ATOM 1314 N N . ASN A 1 169 ? 1.285 -7.209 6.497 1.00 97.88 169 ASN A N 1
ATOM 1315 C CA . ASN A 1 169 ? 2.099 -7.635 7.637 1.00 97.88 169 ASN A CA 1
ATOM 1316 C C . ASN A 1 169 ? 2.318 -6.517 8.659 1.00 97.88 169 ASN A C 1
ATOM 1318 O O . ASN A 1 169 ? 2.211 -6.762 9.859 1.00 97.88 169 ASN A O 1
ATOM 1322 N N . ARG A 1 170 ? 2.601 -5.290 8.207 1.00 97.12 170 ARG A N 1
ATOM 1323 C CA . ARG A 1 170 ? 2.782 -4.133 9.098 1.00 97.12 170 ARG A CA 1
ATOM 1324 C C . ARG A 1 170 ? 1.503 -3.796 9.854 1.00 97.12 170 ARG A C 1
ATOM 1326 O O . ARG A 1 170 ? 1.578 -3.501 11.044 1.00 97.12 170 ARG A O 1
ATOM 1333 N N . LEU A 1 171 ? 0.349 -3.877 9.192 1.00 97.12 171 LEU A N 1
ATOM 1334 C CA . LEU A 1 171 ? -0.941 -3.648 9.833 1.00 97.12 171 LEU A CA 1
ATOM 1335 C C . LEU A 1 171 ? -1.246 -4.725 10.883 1.00 97.12 171 LEU A C 1
ATOM 1337 O O . LEU A 1 171 ? -1.589 -4.381 12.011 1.00 97.12 171 LEU A O 1
ATOM 1341 N N . GLN A 1 172 ? -1.065 -6.009 10.548 1.00 98.50 172 GLN A N 1
ATOM 1342 C CA . GLN A 1 172 ? -1.252 -7.114 11.501 1.00 98.50 172 GLN A CA 1
ATOM 1343 C C . GLN A 1 172 ? -0.303 -6.994 12.701 1.00 98.50 172 GLN A C 1
ATOM 1345 O O . GLN A 1 172 ? -0.717 -7.184 13.843 1.00 98.50 172 GLN A O 1
ATOM 1350 N N . TRP A 1 173 ? 0.963 -6.647 12.454 1.00 98.38 173 TRP A N 1
ATOM 1351 C CA . TRP A 1 173 ? 1.958 -6.448 13.506 1.00 98.38 173 TRP A CA 1
ATOM 1352 C C . TRP A 1 173 ? 1.579 -5.297 14.440 1.00 98.38 173 TRP A C 1
ATOM 1354 O O . TRP A 1 173 ? 1.553 -5.481 15.656 1.00 98.38 173 TRP A O 1
ATOM 1364 N N . LEU A 1 174 ? 1.217 -4.132 13.892 1.00 98.00 174 LEU A N 1
ATOM 1365 C CA . LEU A 1 174 ? 0.806 -2.984 14.697 1.00 98.00 174 LEU A CA 1
ATOM 1366 C C . LEU A 1 174 ? -0.479 -3.267 15.489 1.00 98.00 174 LEU A C 1
ATOM 1368 O O . LEU A 1 174 ? -0.555 -2.910 16.664 1.00 98.00 174 LEU A O 1
ATOM 1372 N N . ALA A 1 175 ? -1.456 -3.951 14.884 1.00 98.44 175 ALA A N 1
ATOM 1373 C CA . ALA A 1 175 ? -2.663 -4.398 15.577 1.00 98.44 175 ALA A CA 1
ATOM 1374 C C . ALA A 1 175 ? -2.320 -5.323 16.754 1.00 98.44 175 ALA A C 1
ATOM 1376 O O . ALA A 1 175 ? -2.789 -5.092 17.868 1.00 98.44 175 ALA A O 1
ATOM 1377 N N . GLY A 1 176 ? -1.429 -6.296 16.535 1.00 98.44 176 GLY A N 1
ATOM 1378 C CA . GLY A 1 176 ? -0.915 -7.178 17.581 1.00 98.44 176 GLY A CA 1
ATOM 1379 C C . GLY A 1 176 ? -0.277 -6.402 18.733 1.00 98.44 176 GLY A C 1
ATOM 1380 O O . GLY A 1 176 ? -0.658 -6.597 19.888 1.00 98.44 176 GLY A O 1
ATOM 1381 N N . LEU A 1 177 ? 0.614 -5.450 18.437 1.00 98.56 177 LEU A N 1
ATOM 1382 C CA . LEU A 1 177 ? 1.240 -4.615 19.466 1.00 98.56 177 LEU A CA 1
ATOM 1383 C C . LEU A 1 177 ? 0.210 -3.793 20.250 1.00 98.56 177 LEU A C 1
ATOM 1385 O O . LEU A 1 177 ? 0.308 -3.693 21.474 1.00 98.56 177 LEU A O 1
ATOM 1389 N N . MET A 1 178 ? -0.802 -3.241 19.576 1.00 98.25 178 MET A N 1
ATOM 1390 C CA . MET A 1 178 ? -1.912 -2.530 20.219 1.00 98.25 178 MET A CA 1
ATOM 1391 C C . MET A 1 178 ? -2.812 -3.452 21.060 1.00 98.25 178 MET A C 1
ATOM 1393 O O . MET A 1 178 ? -3.601 -2.952 21.865 1.00 98.25 178 MET A O 1
ATOM 1397 N N . GLN A 1 179 ? -2.705 -4.771 20.901 1.00 97.81 179 GLN A N 1
ATOM 1398 C CA . GLN A 1 179 ? -3.424 -5.808 21.647 1.00 97.81 179 GLN A CA 1
ATOM 1399 C C . GLN A 1 179 ? -2.529 -6.573 22.639 1.00 97.81 179 GLN A C 1
ATOM 1401 O O . GLN A 1 179 ? -2.922 -7.642 23.096 1.00 97.81 179 GLN A O 1
ATOM 1406 N N . ASP A 1 180 ? -1.355 -6.034 22.986 1.00 97.81 180 ASP A N 1
ATOM 1407 C CA . ASP A 1 180 ? -0.390 -6.675 23.895 1.00 97.81 180 ASP A CA 1
ATOM 1408 C C . ASP A 1 180 ? 0.113 -8.048 23.400 1.00 97.81 180 ASP A C 1
ATOM 1410 O O . ASP A 1 180 ? 0.350 -8.961 24.193 1.00 97.81 180 ASP A O 1
ATOM 1414 N N . SER A 1 181 ? 0.333 -8.212 22.087 1.00 97.19 181 SER A N 1
ATOM 1415 C CA . SER A 1 181 ? 1.034 -9.398 21.560 1.00 97.19 181 SER A CA 1
ATOM 1416 C C . SER A 1 181 ? 2.452 -9.539 22.125 1.00 97.19 181 SER A C 1
ATOM 1418 O O . SER A 1 181 ? 3.000 -10.639 22.169 1.00 97.19 181 SER A O 1
ATOM 1420 N N . GLU A 1 182 ? 3.041 -8.428 22.566 1.00 96.88 182 GLU A N 1
ATOM 1421 C CA . GLU A 1 182 ? 4.240 -8.382 23.393 1.00 96.88 182 GLU A CA 1
ATOM 1422 C C . GLU A 1 182 ? 3.879 -7.765 24.752 1.00 96.88 182 GLU A C 1
ATOM 1424 O O . GLU A 1 182 ? 3.075 -6.837 24.836 1.00 96.88 182 GLU A O 1
ATOM 1429 N N . ALA A 1 183 ? 4.473 -8.259 25.842 1.00 97.62 183 ALA A N 1
ATOM 1430 C CA . ALA A 1 183 ? 4.102 -7.820 27.186 1.00 97.62 183 ALA A CA 1
ATOM 1431 C C . ALA A 1 183 ? 4.271 -6.295 27.366 1.00 97.62 183 ALA A C 1
ATOM 1433 O O . ALA A 1 183 ? 5.385 -5.761 27.346 1.00 97.62 183 ALA A O 1
ATOM 1434 N N . GLY A 1 184 ? 3.147 -5.601 27.570 1.00 97.62 184 GLY A N 1
ATOM 1435 C CA . GLY A 1 184 ? 3.091 -4.154 27.777 1.00 97.62 184 GLY A CA 1
ATOM 1436 C C . GLY A 1 184 ? 3.266 -3.317 26.507 1.00 97.62 184 GLY A C 1
ATOM 1437 O O . GLY A 1 184 ? 3.500 -2.109 26.614 1.00 97.62 184 GLY A O 1
ATOM 1438 N N . SER A 1 185 ? 3.188 -3.911 25.311 1.00 98.06 185 SER A N 1
ATOM 1439 C CA . SER A 1 185 ? 3.288 -3.158 24.061 1.00 98.06 185 SER A CA 1
ATOM 1440 C C . SER A 1 185 ? 2.123 -2.193 23.868 1.00 98.06 185 SER A C 1
ATOM 1442 O O . SER A 1 185 ? 2.361 -1.071 23.431 1.00 98.06 185 SER A O 1
ATOM 1444 N N . ALA A 1 186 ? 0.894 -2.542 24.255 1.00 97.88 186 ALA A N 1
ATOM 1445 C CA . ALA A 1 186 ? -0.264 -1.671 24.053 1.00 97.88 186 ALA A CA 1
ATOM 1446 C C . ALA A 1 186 ? -0.132 -0.369 24.850 1.00 97.88 186 ALA A C 1
ATOM 1448 O O . ALA A 1 186 ? -0.461 0.706 24.346 1.00 97.88 186 ALA A O 1
ATOM 1449 N N . ALA A 1 187 ? 0.409 -0.453 26.070 1.00 97.81 187 ALA A N 1
ATOM 1450 C CA . ALA A 1 187 ? 0.693 0.714 26.900 1.00 97.81 187 ALA A CA 1
ATOM 1451 C C . ALA A 1 187 ? 1.789 1.599 26.286 1.00 97.81 187 ALA A C 1
ATOM 1453 O O . ALA A 1 187 ? 1.614 2.812 26.217 1.00 97.81 187 ALA A O 1
ATOM 1454 N N . LYS A 1 188 ? 2.883 1.006 25.784 1.00 97.69 188 LYS A N 1
ATOM 1455 C CA . LYS A 1 188 ? 3.971 1.746 25.114 1.00 97.69 188 LYS A CA 1
ATOM 1456 C C . LYS A 1 188 ? 3.512 2.414 23.819 1.00 97.69 188 LYS A C 1
ATOM 1458 O O . LYS A 1 188 ? 3.902 3.541 23.538 1.00 97.69 188 LYS A O 1
ATOM 1463 N N . ILE A 1 189 ? 2.679 1.732 23.036 1.00 97.31 189 ILE A N 1
ATOM 1464 C CA . ILE A 1 189 ? 2.109 2.293 21.811 1.00 97.31 189 ILE A CA 1
ATOM 1465 C C . ILE A 1 189 ? 1.168 3.451 22.157 1.00 97.31 189 ILE A C 1
ATOM 1467 O O . ILE A 1 189 ? 1.304 4.524 21.573 1.00 97.31 189 ILE A O 1
ATOM 1471 N N . LYS A 1 190 ? 0.280 3.290 23.150 1.00 97.50 190 LYS A N 1
ATOM 1472 C CA . LYS A 1 190 ? -0.575 4.390 23.626 1.00 97.50 190 LYS A CA 1
ATOM 1473 C C . LYS A 1 190 ? 0.252 5.585 24.088 1.00 97.50 190 LYS A C 1
ATOM 1475 O O . LYS A 1 190 ? -0.043 6.705 23.689 1.00 97.50 190 LYS A O 1
ATOM 1480 N N . ASP A 1 191 ? 1.294 5.344 24.879 1.00 95.25 191 ASP A N 1
ATOM 1481 C CA . ASP A 1 191 ? 2.214 6.380 25.349 1.00 95.25 191 ASP A CA 1
ATOM 1482 C C . ASP A 1 191 ? 2.858 7.139 24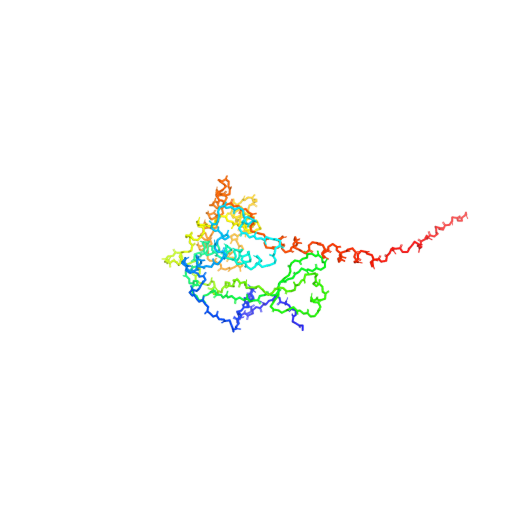.182 1.00 95.25 191 ASP A C 1
ATOM 1484 O O . ASP A 1 191 ? 2.795 8.364 24.141 1.00 95.25 191 ASP A O 1
ATOM 1488 N N . TYR A 1 192 ? 3.369 6.430 23.172 1.00 95.25 192 TYR A N 1
ATOM 1489 C CA . TYR A 1 192 ? 3.922 7.055 21.972 1.00 95.25 192 TYR A CA 1
ATOM 1490 C C . TYR A 1 192 ? 2.890 7.929 21.241 1.00 95.25 192 TYR A C 1
ATOM 1492 O O . TYR A 1 192 ? 3.157 9.094 20.947 1.00 95.25 192 TYR A O 1
ATOM 1500 N N . PHE A 1 193 ? 1.688 7.417 20.972 1.00 92.94 193 PHE A N 1
ATOM 1501 C CA . PHE A 1 193 ? 0.672 8.192 20.252 1.00 92.94 193 PHE A CA 1
ATOM 1502 C C . PHE A 1 193 ? 0.159 9.400 21.050 1.00 92.94 193 PHE A C 1
ATOM 1504 O O . PHE A 1 193 ? -0.059 10.465 20.474 1.00 92.94 193 PHE A O 1
ATOM 1511 N N . VAL A 1 194 ? -0.003 9.265 22.366 1.00 92.31 194 VAL A N 1
ATOM 1512 C CA . VAL A 1 194 ? -0.529 10.343 23.215 1.00 92.31 194 VAL A CA 1
ATOM 1513 C C . VAL A 1 194 ? 0.536 11.390 23.535 1.00 92.31 194 VAL A C 1
ATOM 1515 O O . VAL A 1 194 ? 0.253 12.582 23.469 1.00 92.31 194 VAL A O 1
ATOM 1518 N N . ASN A 1 195 ? 1.766 10.972 23.841 1.00 89.94 195 ASN A N 1
ATOM 1519 C CA . ASN A 1 195 ? 2.808 11.868 24.352 1.00 89.94 195 ASN A CA 1
ATOM 1520 C C . ASN A 1 195 ? 3.837 12.293 23.298 1.00 89.94 195 ASN A C 1
ATOM 1522 O O . ASN A 1 195 ? 4.476 13.328 23.466 1.00 89.94 195 ASN A O 1
ATOM 1526 N N . VAL A 1 196 ? 4.014 11.527 22.215 1.00 91.00 196 VAL A N 1
ATOM 1527 C CA . VAL A 1 196 ? 4.938 11.882 21.120 1.00 91.00 196 VAL A CA 1
ATOM 1528 C C . VAL A 1 196 ? 4.175 12.411 19.911 1.00 91.00 196 VAL A C 1
ATOM 1530 O O . VAL A 1 196 ? 4.513 13.473 19.392 1.00 91.00 196 VAL A O 1
ATOM 1533 N N . VAL A 1 197 ? 3.123 11.712 19.477 1.00 87.38 197 VAL A N 1
ATOM 1534 C CA . VAL A 1 197 ? 2.292 12.136 18.329 1.00 87.38 197 VAL A CA 1
ATOM 1535 C C . VAL A 1 197 ? 1.224 13.161 18.740 1.00 87.38 197 VAL A C 1
ATOM 1537 O O . VAL A 1 197 ? 0.676 13.847 17.885 1.00 87.38 197 VAL A O 1
ATOM 1540 N N . HIS A 1 198 ? 0.985 13.337 20.044 1.00 88.56 198 HIS A N 1
ATOM 1541 C CA . HIS A 1 198 ? 0.041 14.313 20.603 1.00 88.56 198 HIS A CA 1
ATOM 1542 C C . HIS A 1 198 ? -1.424 14.097 20.173 1.00 88.56 198 HIS A C 1
ATOM 1544 O O . HIS A 1 198 ? -2.195 15.050 20.055 1.00 88.56 198 HIS A O 1
ATOM 1550 N N . ILE A 1 199 ? -1.837 12.841 19.973 1.00 87.31 199 ILE A N 1
ATOM 1551 C CA . ILE A 1 199 ? -3.250 12.481 19.784 1.00 87.31 199 ILE A CA 1
ATOM 1552 C C . ILE A 1 199 ? -3.933 12.400 21.158 1.00 87.31 199 ILE A C 1
ATOM 1554 O O . ILE A 1 199 ? -3.358 11.882 22.115 1.00 87.31 199 ILE A O 1
ATOM 1558 N N . SER A 1 200 ? -5.173 12.886 21.285 1.00 90.75 200 SER A N 1
ATOM 1559 C CA . SER A 1 200 ? -5.923 12.737 22.540 1.00 90.75 200 SER A CA 1
ATOM 1560 C C . SER A 1 200 ? -6.131 11.257 22.887 1.00 90.75 200 SER A C 1
ATOM 1562 O O . SER A 1 200 ? -6.224 10.403 22.006 1.00 90.75 200 SER A O 1
ATOM 1564 N N . GLY A 1 201 ? -6.244 10.937 24.180 1.00 92.50 201 GLY A N 1
ATOM 1565 C CA . GLY A 1 201 ? -6.479 9.555 24.615 1.00 92.50 201 GLY A CA 1
ATOM 1566 C C . GLY A 1 201 ? -7.741 8.936 24.001 1.00 92.50 201 GLY A C 1
ATOM 1567 O O . GLY A 1 201 ? -7.715 7.775 23.608 1.00 92.50 201 GLY A O 1
ATOM 1568 N N . GLU A 1 202 ? -8.807 9.729 23.855 1.00 92.38 202 GLU A N 1
ATOM 1569 C CA . GLU A 1 202 ? -10.059 9.311 23.214 1.00 92.38 202 GLU A CA 1
ATOM 1570 C C . GLU A 1 202 ? -9.870 9.014 21.719 1.00 92.38 202 GLU A C 1
ATOM 1572 O O . GLU A 1 202 ? -10.231 7.928 21.262 1.00 92.38 202 GLU A O 1
ATOM 1577 N N . ASN A 1 203 ? -9.232 9.927 20.975 1.00 91.56 203 ASN A N 1
ATOM 1578 C CA . ASN A 1 203 ? -8.954 9.717 19.554 1.00 91.56 203 ASN A CA 1
ATOM 1579 C C . ASN A 1 203 ? -8.030 8.516 19.337 1.00 91.56 203 ASN A C 1
ATOM 1581 O O . ASN A 1 203 ? -8.232 7.759 18.389 1.00 91.56 203 ASN A O 1
ATOM 1585 N N . TYR A 1 204 ? -7.052 8.302 20.223 1.00 94.38 204 TYR A N 1
ATOM 1586 C CA . TYR A 1 204 ? -6.224 7.101 20.196 1.00 94.38 204 TYR A CA 1
ATOM 1587 C C . TYR A 1 204 ? -7.070 5.838 20.376 1.00 94.38 204 TYR A C 1
ATOM 1589 O O . TYR A 1 204 ? -6.909 4.894 19.609 1.00 94.38 204 TYR A O 1
ATOM 1597 N N . ASP A 1 205 ? -7.971 5.800 21.359 1.00 95.44 205 ASP A N 1
ATOM 1598 C CA . ASP A 1 205 ? -8.775 4.606 21.639 1.00 95.44 205 ASP A CA 1
ATOM 1599 C C . ASP A 1 205 ? -9.724 4.273 20.464 1.00 95.44 205 ASP A C 1
ATOM 1601 O O . ASP A 1 205 ? -9.902 3.098 20.117 1.00 95.44 205 ASP A O 1
ATOM 1605 N N . GLN A 1 206 ? -10.265 5.289 19.786 1.00 94.69 206 GLN A N 1
ATOM 1606 C CA . GLN A 1 206 ? -11.092 5.132 18.581 1.00 94.69 206 GLN A CA 1
ATOM 1607 C C . GLN A 1 206 ? -10.272 4.722 17.345 1.00 94.69 206 GLN A C 1
ATOM 1609 O O . GLN A 1 206 ? -10.647 3.774 16.647 1.00 94.69 206 GLN A O 1
ATOM 1614 N N . MET A 1 207 ? -9.118 5.355 17.110 1.00 94.50 207 MET A N 1
ATOM 1615 C CA . MET A 1 207 ? -8.176 4.977 16.047 1.00 94.50 207 MET A CA 1
ATOM 1616 C C . MET A 1 207 ? -7.685 3.539 16.239 1.00 94.50 207 MET A C 1
ATOM 1618 O O . MET A 1 207 ? -7.726 2.742 15.306 1.00 94.50 207 MET A O 1
ATOM 1622 N N . ARG A 1 208 ? -7.282 3.176 17.462 1.00 96.81 208 ARG A N 1
ATOM 1623 C CA . ARG A 1 208 ? -6.872 1.816 17.834 1.00 96.81 208 ARG A CA 1
ATOM 1624 C C . ARG A 1 208 ? -7.969 0.806 17.522 1.00 96.81 208 ARG A C 1
ATOM 1626 O O . ARG A 1 208 ? -7.686 -0.242 16.950 1.00 96.81 208 ARG A O 1
ATOM 1633 N N . SER A 1 209 ? -9.209 1.110 17.899 1.00 96.38 209 SER A N 1
ATOM 1634 C CA . SER A 1 209 ? -10.348 0.225 17.631 1.00 96.38 209 SER A CA 1
ATOM 1635 C C . SER A 1 209 ? -10.562 0.032 16.128 1.00 96.38 209 SER A C 1
ATOM 1637 O O . SER A 1 209 ? -10.724 -1.098 15.674 1.00 96.38 209 SER A O 1
ATOM 1639 N N . SER A 1 210 ? -10.489 1.112 15.347 1.00 94.25 210 SER A N 1
ATOM 1640 C CA . SER A 1 210 ? -10.624 1.068 13.885 1.00 94.25 210 SER A CA 1
ATOM 1641 C C . SER A 1 210 ? -9.499 0.262 13.232 1.00 94.25 210 SER A C 1
ATOM 1643 O O . SER A 1 210 ? -9.767 -0.606 12.407 1.00 94.25 210 SER A O 1
ATOM 1645 N N . LEU A 1 211 ? -8.253 0.464 13.670 1.00 96.62 211 LEU A N 1
ATOM 1646 C CA . LEU A 1 211 ? -7.084 -0.275 13.191 1.00 96.62 211 LEU A CA 1
ATOM 1647 C C . LEU A 1 211 ? -7.195 -1.777 13.461 1.00 96.62 211 LEU A C 1
ATOM 1649 O O . LEU A 1 211 ? -6.963 -2.581 12.560 1.00 96.62 211 LEU A O 1
ATOM 1653 N N . ILE A 1 212 ? -7.565 -2.164 14.685 1.00 98.25 212 ILE A N 1
ATOM 1654 C CA . ILE A 1 212 ? -7.732 -3.575 15.060 1.00 98.25 212 ILE A CA 1
ATOM 1655 C C . ILE A 1 212 ? -8.859 -4.218 14.245 1.00 98.25 212 ILE A C 1
ATOM 1657 O O . ILE A 1 212 ? -8.700 -5.340 13.765 1.00 98.25 212 ILE A O 1
ATOM 1661 N N . ASN A 1 213 ? -9.977 -3.513 14.060 1.00 96.06 213 ASN A N 1
ATOM 1662 C CA . ASN A 1 213 ? -11.100 -4.011 13.269 1.00 96.06 213 ASN A CA 1
ATOM 1663 C C . ASN A 1 213 ? -10.719 -4.203 11.796 1.00 96.06 213 ASN A C 1
ATOM 1665 O O . ASN A 1 213 ? -11.050 -5.235 11.216 1.00 96.06 213 ASN A O 1
ATOM 1669 N N . GLU A 1 214 ? -9.992 -3.253 11.206 1.00 95.50 214 GLU A N 1
ATOM 1670 C CA . GLU A 1 214 ? -9.514 -3.356 9.826 1.00 95.50 214 GLU A CA 1
ATOM 1671 C C . GLU A 1 214 ? -8.520 -4.517 9.672 1.00 95.50 214 GLU A C 1
ATOM 1673 O O . GLU A 1 214 ? -8.666 -5.360 8.787 1.00 95.50 214 GLU A O 1
ATOM 1678 N N . ALA A 1 215 ? -7.561 -4.648 10.594 1.00 97.75 215 ALA A N 1
ATOM 1679 C CA . ALA A 1 215 ? -6.623 -5.767 10.602 1.00 97.75 215 ALA A CA 1
ATOM 1680 C C . ALA A 1 215 ? -7.349 -7.122 10.695 1.00 97.75 215 ALA A C 1
ATOM 1682 O O . ALA A 1 215 ? -7.055 -8.039 9.924 1.00 97.75 215 ALA A O 1
ATOM 1683 N N . ALA A 1 216 ? -8.331 -7.243 11.592 1.00 98.19 216 ALA A N 1
ATOM 1684 C CA . ALA A 1 216 ? -9.136 -8.452 11.740 1.00 98.19 216 ALA A CA 1
ATOM 1685 C C . ALA A 1 216 ? -9.977 -8.752 10.486 1.00 98.19 216 ALA A C 1
ATOM 1687 O O . ALA A 1 216 ? -10.060 -9.909 10.068 1.00 98.19 216 ALA A O 1
ATOM 1688 N N . SER A 1 217 ? -10.558 -7.720 9.866 1.00 96.88 217 SER A N 1
ATOM 1689 C CA . SER A 1 217 ? -11.309 -7.822 8.609 1.00 96.88 217 SER A CA 1
ATOM 1690 C C . SER A 1 217 ? -10.430 -8.378 7.488 1.00 96.88 217 SER A C 1
ATOM 1692 O O . SER A 1 217 ? -10.755 -9.417 6.909 1.00 96.88 217 SER A O 1
ATOM 1694 N N . LEU A 1 218 ? -9.264 -7.770 7.244 1.00 96.81 218 LEU A N 1
ATOM 1695 C CA . LEU A 1 218 ? -8.329 -8.238 6.219 1.00 96.81 218 LEU A CA 1
ATOM 1696 C C . LEU A 1 218 ? -7.834 -9.657 6.498 1.00 96.81 218 LEU A C 1
ATOM 1698 O O . LEU A 1 218 ? -7.768 -10.472 5.581 1.00 96.81 218 LEU A O 1
ATOM 1702 N N . LYS A 1 219 ? -7.536 -9.988 7.760 1.00 98.25 219 LYS A N 1
ATOM 1703 C CA . LYS A 1 219 ? -7.130 -11.346 8.134 1.00 98.25 219 LYS A CA 1
ATOM 1704 C C . LYS A 1 219 ? -8.224 -12.373 7.829 1.00 98.25 219 LYS A C 1
ATOM 1706 O O . LYS A 1 219 ? -7.936 -13.406 7.235 1.00 98.25 219 LYS A O 1
ATOM 1711 N N . SER A 1 220 ? -9.472 -12.084 8.191 1.00 98.44 220 SER A N 1
ATOM 1712 C CA . SER A 1 220 ? -10.618 -12.955 7.899 1.00 98.44 220 SER A CA 1
ATOM 1713 C C . SER A 1 220 ? -10.809 -13.164 6.392 1.00 98.44 220 SER A C 1
ATOM 1715 O O . SER A 1 220 ? -11.024 -14.283 5.915 1.00 98.44 220 SER A O 1
ATOM 1717 N N . ARG A 1 221 ? -10.670 -12.088 5.612 1.00 97.75 221 ARG A N 1
ATOM 1718 C CA . ARG A 1 221 ? -10.753 -12.144 4.149 1.00 97.75 221 ARG A CA 1
ATOM 1719 C C . ARG A 1 221 ? -9.598 -12.936 3.533 1.00 97.75 221 ARG A C 1
ATOM 1721 O O . ARG A 1 221 ? -9.810 -13.664 2.569 1.00 97.75 221 ARG A O 1
ATOM 1728 N N . LEU A 1 222 ? -8.398 -12.868 4.110 1.00 97.81 222 LEU A N 1
ATOM 1729 C CA . LEU A 1 222 ? -7.264 -13.685 3.673 1.00 97.81 222 LEU A CA 1
ATOM 1730 C C . LEU A 1 222 ? -7.495 -15.168 3.989 1.00 97.81 222 LEU A C 1
ATOM 1732 O O . LEU A 1 222 ? -7.336 -16.019 3.117 1.00 97.81 222 LEU A O 1
ATOM 1736 N N . ASP A 1 223 ? -7.924 -15.477 5.216 1.00 98.25 223 ASP A N 1
ATOM 1737 C CA . ASP A 1 223 ? -8.183 -16.849 5.671 1.00 98.25 223 ASP A CA 1
ATOM 1738 C C . ASP A 1 223 ? -9.302 -17.517 4.839 1.00 98.25 223 ASP A C 1
ATOM 1740 O O . ASP A 1 223 ? -9.252 -18.716 4.554 1.00 98.25 223 ASP A O 1
ATOM 1744 N N . SER A 1 224 ? -10.289 -16.732 4.391 1.00 97.94 224 SER A N 1
ATOM 1745 C CA . SER A 1 224 ? -11.375 -17.176 3.502 1.00 97.94 224 SER A CA 1
ATOM 1746 C C . SER A 1 224 ? -11.025 -17.159 2.009 1.00 97.94 224 SER A C 1
ATOM 1748 O O . SER A 1 224 ? -11.853 -17.568 1.193 1.00 97.94 224 SER A O 1
ATOM 1750 N N . LYS A 1 225 ? -9.796 -16.761 1.646 1.00 97.19 225 LYS A N 1
ATOM 1751 C CA . LYS A 1 225 ? -9.314 -16.613 0.259 1.00 97.19 225 LYS A CA 1
ATOM 1752 C C . LYS A 1 225 ? -10.110 -15.598 -0.568 1.00 97.19 225 LYS A C 1
ATOM 1754 O O . LYS A 1 225 ? -10.139 -15.691 -1.793 1.00 97.19 225 LYS A O 1
ATOM 1759 N N . ASP A 1 226 ? -10.763 -14.652 0.099 1.00 97.25 226 ASP A N 1
ATOM 1760 C CA . ASP A 1 226 ? -11.395 -13.510 -0.552 1.00 97.25 226 ASP A CA 1
ATOM 1761 C C . ASP A 1 226 ? -10.352 -12.475 -0.989 1.00 97.25 226 ASP A C 1
ATOM 1763 O O . ASP A 1 226 ? -10.544 -11.829 -2.009 1.00 97.25 226 ASP A O 1
ATOM 1767 N N . ILE A 1 227 ? -9.226 -12.349 -0.279 1.00 97.62 227 ILE A N 1
ATOM 1768 C CA . ILE A 1 227 ? -8.087 -11.535 -0.728 1.00 97.62 227 ILE A CA 1
ATOM 1769 C C . ILE A 1 227 ? -6.830 -12.380 -0.960 1.00 97.62 227 ILE A C 1
ATOM 1771 O O . ILE A 1 227 ? -6.656 -13.445 -0.364 1.00 97.62 227 ILE A O 1
ATOM 1775 N N . GLN A 1 228 ? -5.931 -11.867 -1.796 1.00 97.88 228 GLN A N 1
ATOM 1776 C CA . GLN A 1 228 ? -4.598 -12.392 -2.073 1.00 97.88 228 GLN A CA 1
ATOM 1777 C C . GLN A 1 228 ? -3.536 -11.332 -1.753 1.00 97.88 228 GLN A C 1
ATOM 1779 O O . GLN A 1 228 ? -3.795 -10.130 -1.808 1.00 97.88 228 GLN A O 1
ATOM 1784 N N . LEU A 1 229 ? -2.335 -11.788 -1.388 1.00 97.81 229 LEU A N 1
ATOM 1785 C CA . LEU A 1 229 ? -1.198 -10.926 -1.052 1.00 97.81 229 LEU A CA 1
ATOM 1786 C C . LEU A 1 229 ? -0.188 -10.896 -2.207 1.00 97.81 229 LEU A C 1
ATOM 1788 O O . LEU A 1 229 ? 0.937 -11.368 -2.076 1.00 97.81 229 LEU A O 1
ATOM 1792 N N . ASP A 1 230 ? -0.635 -10.423 -3.367 1.00 97.12 230 ASP A N 1
ATOM 1793 C CA . ASP A 1 230 ? 0.057 -10.529 -4.659 1.00 97.12 230 ASP A CA 1
ATOM 1794 C C . ASP A 1 230 ? 0.185 -9.188 -5.410 1.00 97.12 230 ASP A C 1
ATOM 1796 O O . ASP A 1 230 ? 0.577 -9.160 -6.578 1.00 97.12 230 ASP A O 1
ATOM 1800 N N . VAL A 1 231 ? -0.081 -8.063 -4.737 1.00 97.12 231 VAL A N 1
ATOM 1801 C CA . VAL A 1 231 ? 0.350 -6.739 -5.214 1.00 97.12 231 VAL A CA 1
ATOM 1802 C C . VAL A 1 231 ? 1.806 -6.540 -4.808 1.00 97.12 231 VAL A C 1
ATOM 1804 O O . VAL A 1 231 ? 2.093 -6.203 -3.661 1.00 97.12 231 VAL A O 1
ATOM 1807 N N . ASP A 1 232 ? 2.731 -6.745 -5.743 1.00 96.00 232 ASP A N 1
ATOM 1808 C CA . ASP A 1 232 ? 4.169 -6.657 -5.472 1.00 96.00 232 ASP A CA 1
ATOM 1809 C C . ASP A 1 232 ? 4.898 -5.829 -6.538 1.00 96.00 232 ASP A C 1
ATOM 1811 O O . ASP A 1 232 ? 5.498 -6.354 -7.478 1.00 96.00 232 ASP A O 1
ATOM 1815 N N . PHE A 1 233 ? 4.820 -4.502 -6.408 1.00 96.31 233 PHE A N 1
ATOM 1816 C CA . PHE A 1 233 ? 5.490 -3.575 -7.323 1.00 96.31 233 PHE A CA 1
ATOM 1817 C C . PHE A 1 233 ? 7.017 -3.738 -7.303 1.00 96.31 233 PHE A C 1
ATOM 1819 O O . PHE A 1 233 ? 7.652 -3.836 -8.355 1.00 96.31 233 PHE A O 1
ATOM 1826 N N . GLU A 1 234 ? 7.607 -3.786 -6.107 1.00 95.56 234 GLU A N 1
ATOM 1827 C CA . GLU A 1 234 ? 9.057 -3.859 -5.930 1.00 95.56 234 GLU A CA 1
ATOM 1828 C C . GLU A 1 234 ? 9.613 -5.193 -6.442 1.00 95.56 234 GLU A C 1
ATOM 1830 O O . GLU A 1 234 ? 10.573 -5.206 -7.215 1.00 95.56 234 GLU A O 1
ATOM 1835 N N . GLY A 1 235 ? 8.993 -6.316 -6.072 1.00 96.06 235 GLY A N 1
ATOM 1836 C CA . GLY A 1 235 ? 9.388 -7.630 -6.565 1.00 96.06 235 GLY A CA 1
ATOM 1837 C C . GLY A 1 235 ? 9.184 -7.776 -8.070 1.00 96.06 235 GLY A C 1
ATOM 1838 O O . GLY A 1 235 ? 10.040 -8.359 -8.737 1.00 96.06 235 GLY A O 1
ATOM 1839 N N . THR A 1 236 ? 8.134 -7.173 -8.641 1.00 97.00 236 THR A N 1
ATOM 1840 C CA . THR A 1 236 ? 7.938 -7.141 -10.102 1.00 97.00 236 THR A CA 1
ATOM 1841 C C . THR A 1 236 ? 9.060 -6.371 -10.801 1.00 97.00 236 THR A C 1
ATOM 1843 O O . THR A 1 236 ? 9.641 -6.885 -11.754 1.00 97.00 236 THR A O 1
ATOM 1846 N N . MET A 1 237 ? 9.437 -5.186 -10.305 1.00 96.88 237 MET A N 1
ATOM 1847 C CA . MET A 1 237 ? 10.580 -4.421 -10.829 1.00 96.88 237 MET A CA 1
ATOM 1848 C C . MET A 1 237 ? 11.882 -5.228 -10.775 1.00 96.88 237 MET A C 1
ATOM 1850 O O . MET A 1 237 ? 12.602 -5.314 -11.769 1.00 96.88 237 MET A O 1
ATOM 1854 N N . LYS A 1 238 ? 12.172 -5.878 -9.642 1.00 96.56 238 LYS A N 1
ATOM 1855 C CA . LYS A 1 238 ? 13.369 -6.723 -9.504 1.00 96.56 238 LYS A CA 1
ATOM 1856 C C . LYS A 1 238 ? 13.342 -7.915 -10.455 1.00 96.56 238 LYS A C 1
ATOM 1858 O O . LYS A 1 238 ? 14.365 -8.234 -11.049 1.00 96.56 238 LYS A O 1
ATOM 1863 N N . LYS A 1 239 ? 12.182 -8.554 -10.636 1.00 96.62 239 LYS A N 1
ATOM 1864 C CA . LYS A 1 239 ? 12.005 -9.680 -11.564 1.00 96.62 239 LYS A CA 1
ATOM 1865 C C . LYS A 1 239 ? 12.252 -9.256 -13.013 1.00 96.62 239 LYS A C 1
ATOM 1867 O O . LYS A 1 239 ? 12.962 -9.959 -13.728 1.00 96.62 239 LYS A O 1
ATOM 1872 N N . LEU A 1 240 ? 11.692 -8.117 -13.430 1.00 96.62 240 LEU A N 1
ATOM 1873 C CA . LEU A 1 240 ? 11.847 -7.579 -14.787 1.00 96.62 240 LEU A CA 1
ATOM 1874 C C . LEU A 1 240 ? 13.315 -7.347 -15.155 1.00 96.62 240 LEU A C 1
ATOM 1876 O O . LEU A 1 240 ? 13.700 -7.614 -16.290 1.00 96.62 240 LEU A O 1
ATOM 1880 N N . TYR A 1 241 ? 14.118 -6.894 -14.190 1.00 96.88 241 TYR A N 1
ATOM 1881 C CA . TYR A 1 241 ? 15.518 -6.512 -14.398 1.00 96.88 241 TYR A CA 1
ATOM 1882 C C . TYR A 1 241 ? 16.525 -7.452 -13.723 1.00 96.88 241 TYR A C 1
ATOM 1884 O O . TYR A 1 241 ? 17.672 -7.079 -13.481 1.00 96.88 241 TYR A O 1
ATOM 1892 N N . ALA A 1 242 ? 16.118 -8.685 -13.403 1.00 96.81 242 ALA A N 1
ATOM 1893 C CA . ALA A 1 242 ? 16.952 -9.628 -12.656 1.00 96.81 242 ALA A CA 1
ATOM 1894 C C . ALA A 1 242 ? 18.286 -9.923 -13.362 1.00 96.81 242 ALA A C 1
ATOM 1896 O O . ALA A 1 242 ? 19.331 -9.989 -12.717 1.00 96.81 242 ALA A O 1
ATOM 1897 N N . LYS A 1 243 ? 18.274 -10.032 -14.697 1.00 96.81 243 LYS A N 1
ATOM 1898 C CA . LYS A 1 243 ? 19.482 -10.301 -15.494 1.00 96.81 243 LYS A CA 1
ATOM 1899 C C . LYS A 1 243 ? 20.475 -9.143 -15.431 1.00 96.81 243 LYS A C 1
ATOM 1901 O O . LYS A 1 243 ? 21.682 -9.363 -15.370 1.00 96.81 243 LYS A O 1
ATOM 1906 N N . GLU A 1 244 ? 19.976 -7.914 -15.462 1.00 96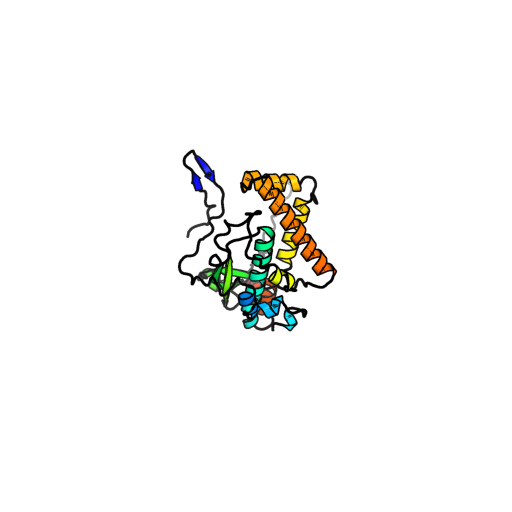.88 244 GLU A N 1
ATOM 1907 C CA . GLU A 1 244 ? 20.769 -6.694 -15.381 1.00 96.88 244 GLU A CA 1
ATOM 1908 C C . GLU A 1 244 ? 21.391 -6.534 -13.988 1.00 96.88 244 GLU A C 1
ATOM 1910 O O . GLU A 1 244 ? 22.579 -6.215 -13.888 1.00 96.88 244 GLU A O 1
ATOM 1915 N N . ILE A 1 245 ? 20.629 -6.840 -12.930 1.00 96.06 245 ILE A N 1
ATOM 1916 C CA . ILE A 1 245 ? 21.116 -6.871 -11.542 1.00 96.06 245 ILE A CA 1
ATOM 1917 C C . ILE A 1 245 ? 22.247 -7.899 -11.403 1.00 96.06 245 ILE A C 1
ATOM 1919 O O . ILE A 1 245 ? 23.349 -7.553 -10.975 1.00 96.06 245 ILE A O 1
ATOM 1923 N N . GLU A 1 246 ? 22.016 -9.149 -11.820 1.00 96.00 246 GLU A N 1
ATOM 1924 C CA . GLU A 1 246 ? 23.014 -10.225 -11.749 1.00 96.00 246 GLU A CA 1
ATOM 1925 C C . GLU A 1 246 ? 24.301 -9.859 -12.506 1.00 96.00 246 GLU A C 1
ATOM 1927 O O . GLU A 1 246 ? 25.413 -10.041 -11.999 1.00 96.00 246 GLU A O 1
ATOM 1932 N N . ALA A 1 247 ? 24.170 -9.282 -13.704 1.00 95.44 247 ALA A N 1
ATOM 1933 C CA . ALA A 1 247 ? 25.309 -8.851 -14.505 1.00 95.44 247 ALA A CA 1
ATOM 1934 C C . ALA A 1 247 ? 26.107 -7.710 -13.847 1.00 95.44 247 ALA A C 1
ATOM 1936 O O . ALA A 1 247 ? 27.337 -7.681 -13.958 1.00 95.44 247 ALA A O 1
ATOM 1937 N N . ALA A 1 248 ? 25.441 -6.768 -13.173 1.00 93.44 248 ALA A N 1
ATOM 1938 C CA . ALA A 1 248 ? 26.098 -5.680 -12.451 1.00 93.44 248 ALA A CA 1
ATOM 1939 C C . ALA A 1 248 ? 26.840 -6.186 -11.205 1.00 93.44 248 ALA A C 1
ATOM 1941 O O . ALA A 1 248 ? 28.010 -5.856 -10.998 1.00 93.44 248 ALA A O 1
ATOM 1942 N N . GLN A 1 249 ? 26.207 -7.061 -10.424 1.00 92.88 249 GLN A N 1
ATOM 1943 C CA . GLN A 1 249 ? 26.807 -7.643 -9.222 1.00 92.88 249 GLN A CA 1
ATOM 1944 C C . GLN A 1 249 ? 28.023 -8.518 -9.552 1.00 92.88 249 GLN A C 1
ATOM 1946 O O . GLN A 1 249 ? 29.053 -8.426 -8.881 1.00 92.88 249 GLN A O 1
ATOM 1951 N N . ALA A 1 250 ? 27.963 -9.298 -10.636 1.00 92.12 250 ALA A N 1
ATOM 1952 C CA . ALA A 1 250 ? 29.099 -10.093 -11.104 1.00 92.12 250 ALA A CA 1
ATOM 1953 C C . ALA A 1 250 ? 30.304 -9.224 -11.518 1.00 92.12 250 ALA A C 1
ATOM 1955 O O . ALA A 1 250 ? 31.454 -9.580 -11.250 1.00 92.12 250 ALA A O 1
ATOM 1956 N N . LYS A 1 251 ? 30.063 -8.061 -12.142 1.00 88.69 251 LYS A N 1
ATOM 1957 C CA . LYS A 1 251 ? 31.130 -7.100 -12.478 1.00 88.69 251 LYS A CA 1
ATOM 1958 C C . LYS A 1 251 ? 31.783 -6.525 -11.223 1.00 88.69 251 LYS A C 1
ATOM 1960 O O . LYS A 1 251 ? 33.009 -6.502 -11.151 1.00 88.69 251 LYS A O 1
ATOM 1965 N N . ASN A 1 252 ? 30.982 -6.134 -10.233 1.00 84.06 252 ASN A N 1
ATOM 1966 C CA . ASN A 1 252 ? 31.477 -5.560 -8.980 1.00 84.06 252 ASN A CA 1
ATOM 1967 C C . ASN A 1 252 ? 32.277 -6.582 -8.149 1.00 84.06 252 ASN A C 1
ATOM 1969 O O . ASN A 1 252 ? 33.318 -6.245 -7.578 1.00 84.06 252 ASN A O 1
ATOM 1973 N N . ALA A 1 253 ? 31.860 -7.852 -8.149 1.00 79.56 253 ALA A N 1
ATOM 1974 C CA . ALA A 1 253 ? 32.602 -8.937 -7.507 1.00 79.56 253 ALA A CA 1
ATOM 1975 C C . ALA A 1 253 ? 34.001 -9.130 -8.127 1.00 79.56 253 ALA A C 1
ATOM 1977 O O . ALA A 1 253 ? 34.985 -9.251 -7.397 1.00 79.56 253 ALA A O 1
ATOM 1978 N N . ASN A 1 254 ? 34.114 -9.059 -9.458 1.00 70.75 254 ASN A N 1
ATOM 1979 C CA . ASN A 1 254 ? 35.388 -9.194 -10.178 1.00 70.75 254 ASN A CA 1
ATOM 1980 C C . ASN A 1 254 ? 36.331 -7.983 -10.039 1.00 70.75 254 ASN A C 1
ATOM 1982 O O . ASN A 1 254 ? 37.512 -8.095 -10.364 1.00 70.75 254 ASN A O 1
ATOM 1986 N N . THR A 1 255 ? 35.845 -6.835 -9.557 1.00 62.19 255 THR A N 1
ATOM 1987 C CA . THR A 1 255 ? 36.668 -5.642 -9.279 1.00 62.19 255 THR A CA 1
ATOM 1988 C C . THR A 1 255 ? 37.196 -5.567 -7.845 1.00 62.19 255 THR A C 1
ATOM 1990 O O . THR A 1 255 ? 37.936 -4.640 -7.518 1.00 62.19 255 THR A O 1
ATOM 1993 N N . THR A 1 256 ? 36.867 -6.539 -6.986 1.00 48.03 256 THR A N 1
ATOM 1994 C CA . THR A 1 256 ? 37.424 -6.612 -5.627 1.00 48.03 256 THR A CA 1
ATOM 1995 C C . THR A 1 256 ? 38.822 -7.241 -5.696 1.00 48.03 256 THR A C 1
ATOM 1997 O O . THR A 1 256 ? 38.929 -8.403 -6.095 1.00 48.03 256 THR A O 1
ATOM 2000 N N . PRO A 1 257 ? 39.917 -6.538 -5.341 1.00 47.31 257 PRO A N 1
ATOM 2001 C CA . PRO A 1 257 ? 41.241 -7.146 -5.369 1.00 47.31 257 PRO A CA 1
ATOM 2002 C C . PRO A 1 257 ? 41.303 -8.272 -4.330 1.00 47.31 257 PRO A C 1
ATOM 2004 O O . PRO A 1 257 ? 40.977 -8.063 -3.161 1.00 47.31 257 PRO A O 1
ATOM 2007 N N . SER A 1 258 ? 41.734 -9.470 -4.747 1.00 45.09 258 SER A N 1
ATOM 2008 C CA . SER A 1 258 ? 42.122 -10.528 -3.809 1.00 45.09 258 SER A CA 1
ATOM 2009 C C . SER A 1 258 ? 43.100 -9.959 -2.775 1.00 45.09 258 SER A C 1
ATOM 2011 O O . SER A 1 258 ? 44.000 -9.206 -3.159 1.00 45.09 258 SER A O 1
ATOM 2013 N N . PRO A 1 259 ? 42.990 -10.322 -1.484 1.00 47.19 259 PRO A N 1
ATOM 2014 C CA . PRO A 1 259 ? 44.031 -9.981 -0.529 1.00 47.19 259 PRO A CA 1
ATOM 2015 C C . PRO A 1 259 ? 45.344 -10.601 -1.019 1.00 47.19 259 PRO A C 1
ATOM 2017 O O . PRO A 1 259 ? 45.444 -11.819 -1.179 1.00 47.19 259 PRO A O 1
ATOM 2020 N N . SER A 1 260 ? 46.336 -9.755 -1.304 1.00 41.03 260 SER A N 1
ATOM 2021 C CA . SER A 1 260 ? 47.683 -10.196 -1.662 1.00 41.03 260 SER A CA 1
ATOM 2022 C C . SER A 1 260 ? 48.201 -11.164 -0.594 1.00 41.03 260 SER A C 1
ATOM 2024 O O . SER A 1 260 ? 48.236 -10.798 0.585 1.00 41.03 260 SER A O 1
ATOM 2026 N N . PRO A 1 261 ? 48.642 -12.379 -0.957 1.00 52.78 261 PRO A N 1
ATOM 2027 C CA . PRO A 1 261 ? 49.271 -13.271 -0.005 1.00 52.78 261 PRO A CA 1
ATOM 2028 C C . PRO A 1 261 ? 50.701 -12.775 0.193 1.00 52.78 261 PRO A C 1
ATOM 2030 O O . PRO A 1 261 ? 51.556 -13.105 -0.614 1.00 52.78 261 PRO A O 1
ATOM 2033 N N . ASN A 1 262 ? 50.948 -11.925 1.194 1.00 48.72 262 ASN A N 1
ATOM 2034 C CA . ASN A 1 262 ? 52.268 -11.754 1.815 1.00 48.72 262 ASN A CA 1
ATOM 2035 C C . ASN A 1 262 ? 52.203 -10.825 3.035 1.00 48.72 262 ASN A C 1
ATOM 2037 O O . ASN A 1 262 ? 52.315 -9.608 2.919 1.00 48.72 262 ASN A O 1
ATOM 2041 N N . ASN A 1 263 ? 52.093 -11.425 4.219 1.00 41.22 263 ASN A N 1
ATOM 2042 C CA . ASN A 1 263 ? 52.919 -11.031 5.359 1.00 41.22 263 ASN A CA 1
ATOM 2043 C C . ASN A 1 263 ? 52.978 -12.207 6.340 1.00 41.22 263 ASN A C 1
ATOM 2045 O O . ASN A 1 263 ? 52.239 -12.287 7.318 1.00 41.22 263 ASN A O 1
ATOM 2049 N N . VAL A 1 264 ? 53.847 -13.172 6.029 1.00 40.09 264 VAL A N 1
ATOM 2050 C CA . VAL A 1 264 ? 54.319 -14.135 7.024 1.00 40.09 264 VAL A CA 1
ATOM 2051 C C . VAL A 1 264 ? 55.267 -13.361 7.932 1.00 40.09 264 VAL A C 1
ATOM 2053 O O . VAL A 1 264 ? 56.428 -13.142 7.596 1.00 40.09 264 VAL A O 1
ATOM 2056 N N . THR A 1 265 ? 54.754 -12.888 9.063 1.00 40.03 265 THR A N 1
ATOM 2057 C CA . THR A 1 265 ? 55.582 -12.364 10.148 1.00 40.03 265 THR A CA 1
ATOM 2058 C C . THR A 1 265 ? 56.374 -13.533 10.727 1.00 40.03 265 THR A C 1
ATOM 2060 O O . THR A 1 265 ? 55.811 -14.425 11.360 1.00 40.03 265 THR A O 1
ATOM 2063 N N . SER A 1 266 ? 57.679 -13.555 10.474 1.00 40.91 266 SER A N 1
ATOM 2064 C CA . SER A 1 266 ? 58.623 -14.496 11.072 1.00 40.91 266 SER A CA 1
ATOM 2065 C C . SER A 1 266 ? 58.577 -14.361 12.597 1.00 40.91 266 SER A C 1
ATOM 2067 O O . SER A 1 266 ? 58.813 -13.280 13.137 1.00 40.91 266 SER A O 1
ATOM 2069 N N . ALA A 1 267 ? 58.275 -15.454 13.296 1.00 41.91 267 ALA A N 1
ATOM 2070 C CA . ALA A 1 267 ? 58.407 -15.532 14.747 1.00 41.91 267 ALA A CA 1
ATOM 2071 C C . ALA A 1 267 ? 59.890 -15.387 15.161 1.00 41.91 267 ALA A C 1
ATOM 2073 O O . ALA A 1 267 ? 60.761 -15.900 14.451 1.00 41.91 267 ALA A O 1
ATOM 2074 N N . PRO A 1 268 ? 60.213 -14.739 16.297 1.00 48.69 268 PRO A N 1
ATOM 2075 C CA . PRO A 1 268 ? 61.582 -14.700 16.789 1.00 48.69 268 PRO A CA 1
ATOM 2076 C C . PRO A 1 268 ? 61.965 -16.056 17.395 1.00 48.69 268 PRO A C 1
ATOM 2078 O O . PRO A 1 268 ? 61.213 -16.634 18.180 1.00 48.69 268 PRO A O 1
ATOM 2081 N N . SER A 1 269 ? 63.146 -16.563 17.036 1.00 36.97 269 SER A N 1
ATOM 2082 C CA . SER A 1 269 ? 63.754 -17.731 17.681 1.00 36.97 269 SER A CA 1
ATOM 2083 C C . SER A 1 269 ? 64.253 -17.382 19.094 1.00 36.97 269 SER A C 1
ATOM 2085 O O . SER A 1 269 ? 64.758 -16.276 19.293 1.00 36.97 269 SER A O 1
ATOM 2087 N N . PRO A 1 270 ? 64.163 -18.306 20.068 1.00 44.56 270 PRO A N 1
ATOM 2088 C CA . PRO A 1 270 ? 64.680 -18.080 21.412 1.00 44.56 270 PRO A CA 1
ATOM 2089 C C . PRO A 1 270 ? 66.208 -18.222 21.439 1.00 44.56 270 PRO A C 1
ATOM 2091 O O . PRO A 1 270 ? 66.758 -19.165 20.868 1.00 44.56 270 PRO A O 1
ATOM 2094 N N . GLN A 1 271 ? 66.890 -17.294 22.113 1.00 45.91 271 GLN A N 1
ATOM 2095 C CA . GLN A 1 271 ? 68.290 -17.457 22.509 1.00 45.91 271 GLN A CA 1
ATOM 2096 C C . GLN A 1 271 ? 68.360 -17.993 23.943 1.00 45.91 271 GLN A C 1
ATOM 2098 O O . GLN A 1 271 ? 67.608 -17.544 24.810 1.00 45.91 271 GLN A O 1
ATOM 2103 N N . ASN A 1 272 ? 69.242 -18.983 24.115 1.00 44.53 272 ASN A N 1
ATOM 2104 C CA . ASN A 1 272 ? 69.633 -19.631 25.370 1.00 44.53 272 ASN A CA 1
ATOM 2105 C C . ASN A 1 272 ? 70.245 -18.662 26.383 1.00 44.53 272 ASN A C 1
ATOM 2107 O O . ASN A 1 272 ? 70.942 -17.721 25.941 1.00 44.53 272 ASN A O 1
#

Foldseek 3Di:
DDPPDQDWDQDVPRDTAGDDPPPPDPDFDQPLPQPAALVNVVVDPLLCCFQDLDFSVVSAVLLDPVRLQSLQAVAQNLLVLLVCQLQVQADQRSQKTKQWWWWFAFLQRFIDIDSDQDPVNVVRGLDPTDTYIHMDGGDSPSTLPVPDDGNHPVVSNVSGQEYAPVSLVVLLVVLCLCVPVDPCSVVVVLCCCCPRVVDDSVSVVSSSVSSNVSSVVVVVCVVVSSHDNRSDSSVSNCVNRVVSSVVSVVVVVVPDDDDDPDDPPDDDDDDD

pLDDT: mean 82.97, std 19.61, range [24.31, 98.56]

Radius of gyration: 24.09 Å; chains: 1; bounding box: 90×50×47 Å

Sequence (272 aa):
MVQSANSKVVLPGGNLVYGSLAQNPRGEESSPEDYWTVDAIRGHSFYRVLSSRSPVANTLNLDDAKSLQDLALAQDMTRGVILDSIFRQADRLGNISIDELQHYVTTEGEVKWDDKVSDKDKADAVSPIQSLKRIIYKDNDDGMNWGRNSISVSPILADTHHIDQTVYNRLQWLAGLMQDSEAGSAAKIKDYFVNVVHISGENYDQMRSSLINEAASLKSRLDSKDIQLDVDFEGTMKKLYAKEIEAAQAKNANTTPSPSPNNVTSAPSPQN

Secondary structure (DSSP, 8-state):
-------EEEPTTSPEEE--------S----TTTTTSHHHHHHSTTHHHHH-SS-HHHHS-TTSGGGHHHHHHHHHHHHHHHHHHHHT-S--TTSEEEEEEEEEEBTTS-EEEESS--HHHHHHB-SPPEEEEEEEE--GGG---TTS-----HHHHHH--B--HHHHHHHHHHHHHHTTSSTTHHHHHHHIIIIIS---HHHHHHHHHHHHHHHHHHHHHHHTTSSB----HHHHHHHHTHHHHHHHHHHHHHTSPPPPS----PPPPPP-